Protein AF-A0A957FFL4-F1 (afdb_monomer)

Radius of gyration: 25.99 Å; Cα contacts (8 Å, |Δi|>4): 402; chains: 1; bounding box: 50×88×48 Å

Solvent-accessible surface area (backbone atoms only — not comparable to full-atom values): 20763 Å² total; per-residue (Å²): 134,69,65,44,54,48,79,60,83,67,66,83,78,60,57,92,90,59,82,72,91,62,88,88,77,70,51,79,77,38,43,60,65,57,54,51,49,52,37,48,41,70,53,66,37,90,83,61,60,78,91,45,68,46,37,65,48,96,90,63,52,76,32,40,24,49,77,68,48,42,68,59,60,73,68,58,86,74,72,68,45,70,38,84,36,48,67,69,38,32,67,90,33,50,46,76,49,77,58,101,86,48,77,48,78,45,80,55,79,64,85,53,47,43,79,42,52,52,61,54,34,51,42,39,32,52,47,38,43,52,43,59,52,47,23,45,49,28,35,77,66,71,38,58,74,78,57,53,56,59,49,53,48,33,52,55,46,41,72,75,69,73,49,91,58,82,60,61,79,81,44,47,64,62,48,52,53,53,47,50,51,49,61,71,42,54,87,56,41,70,43,92,90,46,60,61,68,58,44,49,49,39,29,53,53,29,56,60,49,48,77,48,67,75,51,71,72,55,89,38,49,49,37,26,47,41,46,24,48,53,49,27,13,47,45,54,29,37,72,78,54,64,75,72,79,81,73,73,88,77,70,97,58,99,70,81,97,76,83,82,77,80,79,75,65,60,88,68,50,73,72,55,72,70,57,52,53,51,52,46,56,42,47,62,74,72,45,54,72,68,53,48,45,51,43,26,53,78,71,75,40,65,62,87,76,41,61,62,94,45,71,62,46,31,51,52,43,49,52,53,58,26,37,79,66,32,40,48,59,60,47,55,59,49,42,37,76,73,37,80,80,68,75,75,74,96,120

Secondary structure (DSSP, 8-state):
--EEEPPPTTGGGPPTT---SSPPP--EEEEHHHHHHHHHHHHH-TTS-TTSSEEE-TT--EEE-HHHHHHHHHH----PPEEEE-SS--GGGEEEEE-SS-EEEEE--GGG-EEEETHHHHHHHHHHIIIIIHHHHHHHTT--GGGHHHHHHHHHHHHHS-------GGGHHHHHHHHHHHHHHGGG-SSTT--HHHHHHHHHHHHHHTT-GGGGS---SS-HHHHHHHHHHHHHHHHHSPPPP-------S-------------TTPPPPHHHHHHHHHHHHHH--HHHHHHHHHHTT--GGGSS-SSHHHHHHHHHHHHHTTT-HHHHHHHHHHH-TT------

pLDDT: mean 90.46, std 12.01, range [40.38, 98.75]

Mean predicted aligned error: 12.49 Å

Foldseek 3Di:
DDFDWDDQPPPVVDDVPDDDPDDDDTDGPDDPLRVLLVLLCVQPPPPWDLVDQWTADPVRDTFGQLSNCLVVLVPDDFPFDKDWDLQQQEPVQWDWDDDPPDTDIDGDDSVRTDIDGHLNNLLNHLLNCLQPPVLVLCQVVVHAPVLLQLLVLQLLVCLQPVDDRDHDPSCPVVSVVNSVSVNVCQVGHRDNSQCVNVLSSNLCSLSVCSPDPVQVVDPGHVGSNVSSRVNNRNSNRCNVPPDDDPPPPPDPPDDDDDDPLDPPPPQQDQDDPVLLVQQLVLCVVPDDPVLVCVLCVVVVHHLVPQDDDDPSSSSSSVSVVCSVVSCVVVSVVSSCVSPVPRDRDRD

Sequence (347 aa):
FRMHVRAVPDIAAYQENQLLTQPLTGAVIGTRQMLLQQLAEQALGSEVNLAGEKVFLPDGTAVSNPLHCLPDILRMSIDARVGSIHGDLNLENVLVEYDQRNCVINLIDFASARRDHVLHDFLRLETGFLLYLLPQVMTEAGLTLDALRPFLEALHLALGNGGETAVAPALEKPFAIVRMIRRAAQPYLSQHRGWTDYYHGLTLYLLGALKFKNLDTYQTKPKPKVVAFWTAALVQHILKNPPQPAVSRQGQSAISSQSTKNFAIKEGAMVDHRTLLQLFSVLDKQLNEMELQQLCFMLGVNYSDLPGQTRALKIQELLQYLNRRHRVAEMMTTAVVVNDSLDWPAM

Structure (mmCIF, N/CA/C/O backbone):
data_AF-A0A957FFL4-F1
#
_entry.id   AF-A0A957FFL4-F1
#
loop_
_atom_site.group_PDB
_atom_site.id
_atom_site.type_symbol
_atom_site.label_atom_id
_atom_site.label_alt_id
_atom_site.label_comp_id
_atom_site.label_asym_id
_atom_site.label_entity_id
_atom_site.label_seq_id
_atom_site.pdbx_PDB_ins_code
_atom_site.Cartn_x
_atom_site.Cartn_y
_atom_site.Cartn_z
_atom_site.occupancy
_atom_site.B_iso_or_equiv
_atom_site.auth_seq_id
_atom_site.auth_comp_id
_atom_site.auth_asym_id
_atom_site.auth_atom_id
_atom_site.pdbx_PDB_model_num
ATOM 1 N N . PHE A 1 1 ? 1.670 -22.561 -11.535 1.00 50.72 1 PHE A N 1
ATOM 2 C CA . PHE A 1 1 ? 0.872 -22.946 -10.350 1.00 50.72 1 PHE A CA 1
ATOM 3 C C . PHE A 1 1 ? 1.741 -23.774 -9.415 1.00 50.72 1 PHE A C 1
ATOM 5 O O . PHE A 1 1 ? 2.312 -24.750 -9.874 1.00 50.72 1 PHE A O 1
ATOM 12 N N . ARG A 1 2 ? 1.907 -23.381 -8.144 1.00 61.50 2 ARG A N 1
ATOM 13 C CA . ARG A 1 2 ? 2.551 -24.253 -7.145 1.00 61.50 2 ARG A CA 1
ATOM 14 C C . ARG A 1 2 ? 1.471 -25.145 -6.537 1.00 61.50 2 ARG A C 1
ATOM 16 O O . ARG A 1 2 ? 0.484 -24.624 -6.018 1.00 61.50 2 ARG A O 1
ATOM 23 N N . MET A 1 3 ? 1.651 -26.453 -6.655 1.00 75.75 3 MET A N 1
ATOM 24 C CA . MET A 1 3 ? 0.775 -27.470 -6.079 1.00 75.75 3 MET A CA 1
ATOM 25 C C . MET A 1 3 ? 1.559 -28.196 -4.994 1.00 75.75 3 MET A C 1
ATOM 27 O O . MET A 1 3 ? 2.723 -28.532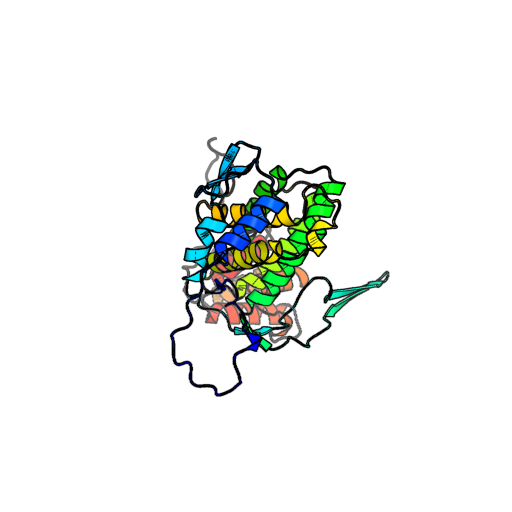 -5.201 1.00 75.75 3 MET A O 1
ATOM 31 N N . HIS A 1 4 ? 0.936 -28.421 -3.843 1.00 74.25 4 HIS A N 1
ATOM 32 C CA . HIS A 1 4 ? 1.434 -29.392 -2.882 1.00 74.25 4 HIS A CA 1
ATOM 33 C C . HIS A 1 4 ? 0.844 -30.737 -3.277 1.00 74.25 4 HIS A C 1
ATOM 35 O O . HIS A 1 4 ? -0.375 -30.917 -3.269 1.00 74.25 4 HIS A O 1
ATOM 41 N N . VAL A 1 5 ? 1.714 -31.657 -3.669 1.00 79.56 5 VAL A N 1
ATOM 42 C CA . VAL A 1 5 ? 1.342 -33.019 -4.041 1.00 79.56 5 VAL A CA 1
ATOM 43 C C . VAL A 1 5 ? 1.732 -33.927 -2.884 1.00 79.56 5 VAL A C 1
ATOM 45 O O . VAL A 1 5 ? 2.779 -33.733 -2.264 1.00 79.56 5 VAL A O 1
ATOM 48 N N . ARG A 1 6 ? 0.878 -34.898 -2.555 1.00 80.94 6 ARG A N 1
ATOM 49 C CA . ARG A 1 6 ? 1.242 -35.961 -1.616 1.00 80.94 6 ARG A CA 1
ATOM 50 C C . ARG A 1 6 ? 2.488 -36.667 -2.152 1.00 80.94 6 ARG A C 1
ATOM 52 O O . ARG A 1 6 ? 2.497 -37.050 -3.319 1.00 80.94 6 ARG A O 1
ATOM 59 N N . ALA A 1 7 ? 3.511 -36.827 -1.313 1.00 73.75 7 ALA A N 1
ATOM 60 C CA . ALA A 1 7 ? 4.706 -37.571 -1.693 1.00 73.75 7 ALA A CA 1
ATOM 61 C C . ALA A 1 7 ? 4.312 -38.973 -2.179 1.00 73.75 7 ALA A C 1
ATOM 63 O O . ALA A 1 7 ? 3.448 -39.621 -1.578 1.00 73.75 7 ALA A O 1
ATOM 64 N N . VAL A 1 8 ? 4.929 -39.418 -3.274 1.00 74.81 8 VAL A N 1
ATOM 65 C CA . VAL A 1 8 ? 4.794 -40.805 -3.722 1.00 74.81 8 VAL A CA 1
ATOM 66 C C . VAL A 1 8 ? 5.412 -41.688 -2.631 1.00 74.81 8 VAL A C 1
ATOM 68 O O . VAL A 1 8 ? 6.489 -41.343 -2.132 1.00 74.81 8 VAL A O 1
ATOM 71 N N . PRO A 1 9 ? 4.743 -42.776 -2.208 1.00 74.38 9 PRO A N 1
ATOM 72 C CA . PRO A 1 9 ? 5.336 -43.723 -1.276 1.00 74.38 9 PRO A CA 1
ATOM 73 C C . PRO A 1 9 ? 6.706 -44.179 -1.784 1.00 74.38 9 PRO A C 1
ATOM 75 O O . PRO A 1 9 ? 6.859 -44.448 -2.972 1.00 74.38 9 PRO A O 1
ATOM 78 N N . ASP A 1 10 ? 7.679 -44.256 -0.876 1.00 78.25 10 ASP A N 1
ATOM 79 C CA . ASP A 1 10 ? 9.013 -44.797 -1.151 1.00 78.25 10 ASP A CA 1
ATOM 80 C C . ASP A 1 10 ? 9.799 -44.064 -2.257 1.00 78.25 10 ASP A C 1
ATOM 82 O O . ASP A 1 10 ? 10.371 -44.660 -3.165 1.00 78.25 10 ASP A O 1
ATOM 86 N N . ILE A 1 11 ? 9.854 -42.727 -2.183 1.00 77.56 11 ILE A N 1
ATOM 87 C CA . ILE A 1 11 ? 10.648 -41.917 -3.126 1.00 77.56 11 ILE A CA 1
ATOM 88 C C . ILE A 1 11 ? 12.142 -42.303 -3.135 1.00 77.56 11 ILE A C 1
ATOM 90 O O . ILE A 1 11 ? 12.836 -42.053 -4.115 1.00 77.56 11 ILE A O 1
ATOM 94 N N . ALA A 1 12 ? 12.621 -42.926 -2.053 1.00 81.88 12 ALA A N 1
ATOM 95 C CA . ALA A 1 12 ? 13.991 -43.403 -1.904 1.00 81.88 12 ALA A CA 1
ATOM 96 C C . ALA A 1 12 ? 14.287 -44.671 -2.727 1.00 81.88 12 ALA A C 1
ATOM 98 O O . ALA A 1 12 ? 15.454 -44.954 -2.985 1.00 81.88 12 ALA A O 1
ATOM 99 N N . ALA A 1 13 ? 13.263 -45.411 -3.168 1.00 83.19 13 ALA A N 1
ATOM 100 C CA . ALA A 1 13 ? 13.430 -46.565 -4.053 1.00 83.19 13 ALA A CA 1
ATOM 101 C C . ALA A 1 13 ? 13.734 -46.186 -5.512 1.00 83.19 13 ALA A C 1
ATOM 103 O O . ALA A 1 13 ? 14.056 -47.064 -6.314 1.00 83.19 13 ALA A O 1
ATOM 104 N N . TYR A 1 14 ? 13.647 -44.901 -5.866 1.00 82.19 14 TYR A N 1
ATOM 105 C CA . TYR A 1 14 ? 13.961 -44.409 -7.204 1.00 82.19 14 TYR A CA 1
ATOM 106 C C . TYR A 1 14 ? 15.404 -43.912 -7.270 1.00 82.19 14 TYR A C 1
ATOM 108 O O . TYR A 1 14 ? 15.842 -43.126 -6.430 1.00 82.19 14 TYR A O 1
ATOM 116 N N . GLN A 1 15 ? 16.137 -44.343 -8.295 1.00 86.00 15 GLN A N 1
ATOM 117 C CA . GLN A 1 15 ? 17.498 -43.876 -8.558 1.00 86.00 15 GLN A CA 1
ATOM 118 C C . GLN A 1 15 ? 17.522 -42.796 -9.642 1.00 86.00 15 GLN A C 1
ATOM 120 O O . GLN A 1 15 ? 16.699 -42.781 -10.561 1.00 86.00 15 GLN A O 1
ATOM 125 N N . GLU A 1 16 ? 18.497 -41.891 -9.554 1.00 85.69 16 GLU A N 1
ATOM 126 C CA . GLU A 1 16 ? 18.755 -40.911 -10.607 1.00 85.69 16 GLU A CA 1
ATOM 127 C C . GLU A 1 16 ? 19.024 -41.638 -11.939 1.00 85.69 16 GLU A C 1
ATOM 129 O O . GLU A 1 16 ? 19.781 -42.606 -11.985 1.00 85.69 16 GLU A O 1
ATOM 134 N N . ASN A 1 17 ? 18.379 -41.191 -13.022 1.00 85.88 17 ASN A N 1
ATOM 135 C CA . ASN A 1 17 ? 18.393 -41.811 -14.360 1.00 85.88 17 ASN A CA 1
ATOM 136 C C . ASN A 1 17 ? 17.664 -43.161 -14.504 1.00 85.88 17 ASN A C 1
ATOM 138 O O . ASN A 1 17 ? 17.732 -43.779 -15.569 1.00 85.88 17 ASN A O 1
ATOM 142 N N . GLN A 1 18 ? 16.919 -43.617 -13.494 1.00 89.38 18 GLN A N 1
ATOM 143 C CA . GLN A 1 18 ? 16.066 -44.793 -13.642 1.00 89.38 18 GLN A CA 1
ATOM 144 C C . GLN A 1 18 ? 14.876 -44.494 -14.568 1.00 89.38 18 GLN A C 1
ATOM 146 O O . GLN A 1 18 ? 14.093 -43.571 -14.335 1.00 89.38 18 GLN A O 1
ATOM 151 N N . LEU A 1 19 ? 14.701 -45.317 -15.605 1.00 86.12 19 LEU A N 1
ATOM 152 C CA . LEU A 1 19 ? 13.494 -45.302 -16.431 1.00 86.12 19 LEU A CA 1
ATOM 153 C C . LEU A 1 19 ? 12.300 -45.781 -15.600 1.00 86.12 19 LEU A C 1
ATOM 155 O O . LEU A 1 19 ? 12.230 -46.941 -15.189 1.00 86.12 19 LEU A O 1
ATOM 159 N N . LEU A 1 20 ? 11.354 -44.873 -15.365 1.00 85.00 20 LEU A N 1
ATOM 160 C CA . LEU A 1 20 ? 10.085 -45.193 -14.724 1.00 85.00 20 LEU A CA 1
ATOM 161 C C . LEU A 1 20 ? 9.262 -46.072 -15.668 1.00 85.00 20 LEU A C 1
ATOM 163 O O . LEU A 1 20 ? 8.816 -45.626 -16.723 1.00 85.00 20 LEU A O 1
ATOM 167 N N . THR A 1 21 ? 9.057 -47.330 -15.286 1.00 86.81 21 THR A N 1
ATOM 168 C CA . THR A 1 21 ? 8.252 -48.288 -16.060 1.00 86.81 21 THR A CA 1
ATOM 169 C C . THR A 1 21 ? 6.749 -48.085 -15.870 1.00 86.81 21 THR A C 1
ATOM 171 O O . THR A 1 21 ? 5.957 -48.623 -16.641 1.00 86.81 21 THR A O 1
ATOM 174 N N . GLN A 1 22 ? 6.344 -47.294 -14.871 1.00 81.69 22 GLN A N 1
ATOM 175 C CA . GLN A 1 22 ? 4.958 -46.916 -14.608 1.00 81.69 22 GLN A CA 1
ATOM 176 C C . GLN A 1 22 ? 4.844 -45.404 -14.360 1.00 81.69 22 GLN A C 1
ATOM 178 O O . GLN A 1 22 ? 5.756 -44.807 -13.782 1.00 81.69 22 GLN A O 1
ATOM 183 N N . PRO A 1 23 ? 3.735 -44.765 -14.777 1.00 78.56 23 PRO A N 1
ATOM 184 C CA . PRO A 1 23 ? 3.503 -43.352 -14.507 1.00 78.56 23 PRO A CA 1
ATOM 185 C C . PRO A 1 23 ? 3.330 -43.101 -13.004 1.00 78.56 23 PRO A C 1
ATOM 187 O O . PRO A 1 23 ? 2.565 -43.788 -12.327 1.00 78.56 23 PRO A O 1
ATOM 190 N N . LEU A 1 24 ? 4.005 -42.073 -12.486 1.00 80.06 24 LEU A N 1
ATOM 191 C CA . LEU A 1 24 ? 3.823 -41.625 -11.107 1.00 80.06 24 LEU A CA 1
ATOM 192 C C . LEU A 1 24 ? 2.479 -40.902 -10.973 1.00 80.06 24 LEU A C 1
ATOM 194 O O . LEU A 1 24 ? 2.263 -39.850 -11.575 1.00 80.06 24 LEU A O 1
ATOM 198 N N . THR A 1 25 ? 1.581 -41.442 -10.153 1.00 79.50 25 THR A N 1
ATOM 199 C CA . THR A 1 25 ? 0.326 -40.773 -9.789 1.00 79.50 25 THR A CA 1
ATOM 200 C C . THR A 1 25 ? 0.479 -40.061 -8.449 1.00 79.50 25 THR A C 1
ATOM 202 O O . THR A 1 25 ? 0.851 -40.683 -7.455 1.00 79.50 25 THR A O 1
ATOM 205 N N . GLY A 1 26 ? 0.155 -38.769 -8.400 1.00 80.62 26 GLY A N 1
ATOM 206 C CA . GLY A 1 26 ? 0.138 -37.973 -7.172 1.00 80.62 26 GLY A CA 1
ATOM 207 C C . GLY A 1 26 ? -1.225 -37.322 -6.942 1.00 80.62 26 GLY A C 1
ATOM 208 O O . GLY A 1 26 ? -1.915 -36.963 -7.893 1.00 80.62 26 GLY A O 1
ATOM 209 N N . ALA A 1 27 ? -1.611 -37.144 -5.678 1.00 85.25 27 ALA A N 1
ATOM 210 C CA . ALA A 1 27 ? -2.811 -36.393 -5.308 1.00 85.25 27 ALA A CA 1
ATOM 211 C C . ALA A 1 27 ? -2.432 -34.960 -4.916 1.00 85.25 27 ALA A C 1
ATOM 213 O O . ALA A 1 27 ? -1.569 -34.765 -4.055 1.00 85.25 27 ALA A O 1
ATOM 214 N N . VAL A 1 28 ? -3.084 -33.958 -5.510 1.00 85.00 28 VAL A N 1
ATOM 215 C CA . VAL A 1 28 ? -2.952 -32.562 -5.069 1.00 85.00 28 VAL A CA 1
ATOM 216 C C . VAL A 1 28 ? -3.633 -32.427 -3.708 1.00 85.00 28 VAL A C 1
ATOM 218 O O . VAL A 1 28 ? -4.847 -32.557 -3.601 1.00 85.00 28 VAL A O 1
ATOM 221 N N . ILE A 1 29 ? -2.845 -32.187 -2.662 1.00 88.50 29 ILE A N 1
ATOM 222 C CA . ILE A 1 29 ? -3.326 -32.033 -1.278 1.00 88.50 29 ILE A CA 1
ATOM 223 C C . ILE A 1 29 ? -3.518 -30.569 -0.883 1.00 88.50 29 ILE A C 1
ATOM 225 O O . ILE A 1 29 ? -4.126 -30.275 0.141 1.00 88.50 29 ILE A O 1
ATOM 229 N N . GLY A 1 30 ? -3.000 -29.644 -1.688 1.00 86.06 30 GLY A N 1
ATOM 230 C CA . GLY A 1 30 ? -3.161 -28.220 -1.456 1.00 86.06 30 GLY A CA 1
ATOM 231 C C . GLY A 1 30 ? -2.779 -27.407 -2.680 1.00 86.06 30 GLY A C 1
ATOM 232 O O . GLY A 1 30 ? -1.787 -27.682 -3.360 1.00 86.06 30 GLY A O 1
ATOM 233 N N . THR A 1 31 ? -3.557 -26.370 -2.948 1.00 88.56 31 THR A N 1
ATOM 234 C CA . THR A 1 31 ? -3.196 -25.326 -3.906 1.00 88.56 31 THR A CA 1
ATOM 235 C C . THR A 1 31 ? -2.671 -24.103 -3.159 1.00 88.56 31 THR A C 1
ATOM 237 O O . THR A 1 31 ? -2.914 -23.930 -1.964 1.00 88.56 31 THR A O 1
ATOM 240 N N . ARG A 1 32 ? -1.977 -23.201 -3.865 1.00 85.75 32 ARG A N 1
ATOM 241 C CA . ARG A 1 32 ? -1.599 -21.895 -3.298 1.00 85.75 32 ARG A CA 1
ATOM 242 C C . ARG A 1 32 ? -2.810 -21.139 -2.733 1.00 85.75 32 ARG A C 1
ATOM 244 O O . ARG A 1 32 ? -2.665 -20.472 -1.717 1.00 85.75 32 ARG A O 1
ATOM 251 N N . GLN A 1 33 ? -3.972 -21.252 -3.377 1.00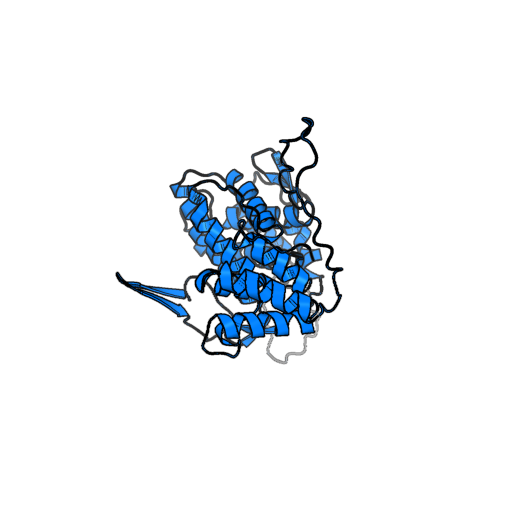 89.88 33 GLN A N 1
ATOM 252 C CA . GLN A 1 33 ? -5.210 -20.627 -2.913 1.00 89.88 33 GLN A CA 1
ATOM 253 C C . GLN A 1 33 ? -5.692 -21.253 -1.603 1.00 89.88 33 GLN A C 1
ATOM 255 O O . GLN A 1 33 ? -5.974 -20.513 -0.672 1.00 89.88 33 GLN A O 1
ATOM 260 N N . MET A 1 34 ? -5.692 -22.588 -1.494 1.00 91.19 34 MET A N 1
ATOM 261 C CA . MET A 1 34 ? -6.048 -23.279 -0.247 1.00 91.19 34 MET A CA 1
ATOM 262 C C . MET A 1 34 ? -5.118 -22.886 0.905 1.00 91.19 34 MET A C 1
ATOM 264 O O . MET A 1 34 ? -5.590 -22.556 1.984 1.00 91.19 34 MET A O 1
ATOM 268 N N . LEU A 1 35 ? -3.800 -22.861 0.671 1.00 91.50 35 LEU A N 1
ATOM 269 C CA . LEU A 1 35 ? -2.828 -22.457 1.694 1.00 91.50 35 LEU A CA 1
ATOM 270 C C . LEU A 1 35 ? -3.018 -20.996 2.117 1.00 91.50 35 LEU A C 1
ATOM 272 O O . LEU A 1 35 ? -2.938 -20.676 3.298 1.00 91.50 35 LEU A O 1
ATOM 276 N N . LEU A 1 36 ? -3.269 -20.099 1.161 1.00 93.69 36 LEU A N 1
ATOM 277 C CA . LEU A 1 36 ? -3.497 -18.689 1.459 1.00 93.69 36 LEU A CA 1
ATOM 278 C C . LEU A 1 36 ? -4.810 -18.472 2.219 1.00 93.69 36 LEU A C 1
ATOM 280 O O . LEU A 1 36 ? -4.839 -17.672 3.150 1.00 93.69 36 LEU A O 1
ATOM 284 N N . GLN A 1 37 ? -5.864 -19.206 1.858 1.00 95.19 37 GLN A N 1
ATOM 285 C CA . GLN A 1 37 ? -7.130 -19.199 2.580 1.00 95.19 37 GLN A CA 1
ATOM 286 C C . GLN A 1 37 ? -6.940 -19.686 4.019 1.00 95.19 37 GLN A C 1
ATOM 288 O O . GLN A 1 37 ? -7.347 -18.986 4.936 1.00 95.19 37 GLN A O 1
ATOM 293 N N . GLN A 1 38 ? -6.226 -20.794 4.234 1.00 95.00 38 GLN A N 1
ATOM 294 C CA . GLN A 1 38 ? -5.905 -21.284 5.580 1.00 95.00 38 GLN A CA 1
ATOM 295 C C . GLN A 1 38 ? -5.130 -20.250 6.410 1.00 95.00 38 GLN A C 1
ATOM 297 O O . GLN A 1 38 ? -5.417 -20.057 7.588 1.00 95.00 38 GLN A O 1
ATOM 302 N N . LEU A 1 39 ? -4.160 -19.554 5.808 1.00 96.12 39 LEU A N 1
ATOM 303 C CA . LEU A 1 39 ? -3.419 -18.488 6.490 1.00 96.12 39 LEU A CA 1
ATOM 304 C C . LEU A 1 39 ? -4.315 -17.289 6.839 1.00 96.12 39 LEU A C 1
ATOM 306 O O . LEU A 1 39 ? -4.135 -16.681 7.893 1.00 96.12 39 LEU A O 1
ATOM 310 N N . ALA A 1 40 ? -5.275 -16.948 5.977 1.00 97.12 40 ALA A N 1
ATOM 311 C CA . ALA A 1 40 ? -6.255 -15.900 6.249 1.00 97.12 40 ALA A CA 1
ATOM 312 C C . ALA A 1 40 ? -7.240 -16.314 7.356 1.00 97.12 40 ALA A C 1
ATOM 314 O O . ALA A 1 40 ? -7.480 -15.526 8.266 1.00 97.12 40 ALA A O 1
ATOM 315 N N . GLU A 1 41 ? -7.736 -17.555 7.340 1.00 96.88 41 GLU A N 1
ATOM 316 C CA . GLU A 1 41 ? -8.592 -18.129 8.392 1.00 96.88 41 GLU A CA 1
ATOM 317 C C . GLU A 1 41 ? -7.879 -18.108 9.752 1.00 96.88 41 GLU A C 1
ATOM 319 O O . GLU A 1 41 ? -8.447 -17.675 10.752 1.00 96.88 41 GLU A O 1
ATOM 324 N N . GLN A 1 42 ? -6.598 -18.490 9.789 1.00 96.19 42 GLN A N 1
ATOM 325 C CA . GLN A 1 42 ? -5.774 -18.421 11.001 1.00 96.19 42 GLN A CA 1
ATOM 326 C C . GLN A 1 42 ? -5.575 -16.986 11.505 1.00 96.19 42 GLN A C 1
ATOM 328 O O . GLN A 1 42 ? -5.532 -16.760 12.714 1.00 96.19 42 GLN A O 1
ATOM 333 N N . ALA A 1 43 ? -5.423 -16.020 10.596 1.00 95.69 43 ALA A N 1
ATOM 334 C CA . ALA A 1 43 ? -5.197 -14.626 10.956 1.00 95.69 43 ALA A CA 1
ATOM 335 C C . ALA A 1 43 ? -6.468 -13.935 11.472 1.00 95.69 43 ALA A C 1
ATOM 337 O O . ALA A 1 43 ? -6.394 -13.179 12.439 1.00 95.69 43 ALA A O 1
ATOM 338 N N . LEU A 1 44 ? -7.606 -14.169 10.816 1.00 95.38 44 LEU A N 1
ATOM 339 C CA . LEU A 1 44 ? -8.867 -13.464 11.060 1.00 95.38 44 LEU A CA 1
ATOM 340 C C . LEU A 1 44 ? -9.776 -14.168 12.072 1.00 95.38 44 LEU A C 1
ATOM 342 O O . LEU A 1 44 ? -10.631 -13.518 12.664 1.00 95.38 44 LEU A O 1
ATOM 346 N N . GLY A 1 45 ? -9.594 -15.475 12.274 1.00 93.06 45 GLY A N 1
ATOM 347 C CA . GLY A 1 45 ? -10.519 -16.313 13.031 1.00 93.06 45 GLY A CA 1
ATOM 348 C C . GLY A 1 45 ? -11.705 -16.800 12.192 1.00 93.06 45 GLY A C 1
ATOM 349 O O . GLY A 1 45 ? -11.875 -16.440 11.028 1.00 93.06 45 GLY A O 1
ATOM 350 N N . SER A 1 46 ? -12.543 -17.644 12.798 1.00 87.94 46 SER A N 1
ATOM 351 C CA . SER A 1 46 ? -13.666 -18.327 12.134 1.00 87.94 46 SER A CA 1
ATOM 352 C C . SER A 1 46 ? -14.880 -17.440 11.835 1.00 87.94 46 SER A C 1
ATOM 354 O O . SER A 1 46 ? -15.822 -17.899 11.198 1.00 87.94 46 SER A O 1
ATOM 356 N N . GLU A 1 47 ? -14.893 -16.194 12.312 1.00 90.44 47 GLU A N 1
ATOM 357 C CA . GLU A 1 47 ? -16.031 -15.276 12.158 1.00 90.44 47 GLU A CA 1
ATOM 358 C C . GLU A 1 47 ? -16.123 -14.673 10.748 1.00 90.44 47 GLU A C 1
ATOM 360 O O . GLU A 1 47 ? -17.205 -14.297 10.297 1.00 90.44 47 GLU A O 1
ATOM 365 N N . VAL A 1 48 ? -15.003 -14.602 10.022 1.00 94.50 48 VAL A N 1
ATOM 366 C CA . VAL A 1 48 ? -14.971 -14.038 8.669 1.00 94.50 48 VAL A CA 1
ATOM 367 C C . VAL A 1 48 ? -15.223 -15.140 7.642 1.00 94.50 48 VAL A C 1
ATOM 369 O O . VAL A 1 48 ? -14.403 -16.037 7.460 1.00 94.50 48 VAL A O 1
ATOM 372 N N . ASN A 1 49 ? -16.340 -15.052 6.914 1.00 94.88 49 ASN A N 1
ATOM 373 C CA . ASN A 1 49 ? -16.612 -15.956 5.797 1.00 94.88 49 ASN A CA 1
ATOM 374 C C . ASN A 1 49 ? -15.688 -15.648 4.607 1.00 94.88 49 ASN A C 1
ATOM 376 O O . ASN A 1 49 ? -15.933 -14.721 3.835 1.00 94.88 49 ASN A O 1
ATOM 380 N N . LEU A 1 50 ? -14.646 -16.461 4.439 1.00 96.25 50 LEU A N 1
ATOM 381 C CA . LEU A 1 50 ? -13.653 -16.313 3.374 1.00 96.25 50 LEU A CA 1
ATOM 382 C C . LEU A 1 50 ? -14.008 -17.031 2.066 1.00 96.25 50 LEU A C 1
ATOM 384 O O . LEU A 1 50 ? -13.291 -16.849 1.084 1.00 96.25 50 LEU A O 1
ATOM 388 N N . ALA A 1 51 ? -15.099 -17.803 2.036 1.00 94.50 51 ALA A N 1
ATOM 389 C CA . ALA A 1 51 ? -15.568 -18.497 0.835 1.00 94.50 51 ALA A CA 1
ATOM 390 C C . ALA A 1 51 ? -16.419 -17.605 -0.088 1.00 94.50 51 ALA A C 1
ATOM 392 O O . ALA A 1 51 ? -16.678 -17.965 -1.237 1.00 94.50 51 ALA A O 1
ATOM 393 N N . GLY A 1 52 ? -16.901 -16.468 0.423 1.00 95.56 52 GLY A N 1
ATOM 394 C CA . GLY A 1 52 ? -17.693 -15.509 -0.341 1.00 95.56 52 GLY A CA 1
ATOM 395 C C . GLY A 1 52 ? -16.834 -14.513 -1.122 1.00 95.56 52 GLY A C 1
ATOM 396 O O . GLY A 1 52 ? -15.736 -14.145 -0.709 1.00 95.56 52 GLY A O 1
ATOM 397 N N . GLU A 1 53 ? -17.381 -13.981 -2.217 1.00 97.12 53 GLU A N 1
ATOM 398 C CA . GLU A 1 53 ? -16.742 -12.913 -3.009 1.00 97.12 53 GLU A CA 1
ATOM 399 C C . GLU A 1 53 ? -16.581 -11.592 -2.242 1.00 97.12 53 GLU A C 1
ATOM 401 O O . GLU A 1 53 ? -15.780 -10.731 -2.622 1.00 97.12 53 GLU A O 1
ATOM 406 N N . LYS A 1 54 ? -17.350 -11.418 -1.164 1.00 97.94 54 LYS A N 1
ATOM 407 C CA . LYS A 1 54 ? -17.311 -10.254 -0.284 1.00 97.94 54 LYS A CA 1
ATOM 408 C C . LYS A 1 54 ? -17.028 -10.678 1.149 1.00 97.94 54 LYS A C 1
ATOM 410 O O . LYS A 1 54 ? -17.462 -11.740 1.584 1.00 97.94 54 LYS A O 1
ATOM 415 N N . VAL A 1 55 ? -16.348 -9.798 1.872 1.00 97.50 55 VAL A N 1
ATOM 416 C CA . VAL A 1 55 ? -16.150 -9.868 3.325 1.00 97.50 55 VAL A CA 1
ATOM 417 C C . VAL A 1 55 ? -16.721 -8.603 3.962 1.00 97.50 55 VAL A C 1
ATOM 419 O O . VAL A 1 55 ? -16.840 -7.575 3.293 1.00 97.50 55 VAL A O 1
ATOM 422 N N . PHE A 1 56 ? -17.104 -8.675 5.233 1.00 96.50 56 PHE A N 1
ATOM 423 C CA . PHE A 1 56 ? -17.814 -7.598 5.925 1.00 96.50 56 PHE A CA 1
ATOM 424 C C . PHE A 1 56 ? -16.936 -7.005 7.020 1.00 96.50 56 PHE A C 1
ATOM 426 O O . PHE A 1 56 ? -16.444 -7.739 7.875 1.00 96.50 56 PHE A O 1
ATOM 433 N N . LEU A 1 57 ? -16.733 -5.690 6.980 1.00 92.31 57 LEU A N 1
ATOM 434 C CA . LEU A 1 57 ? -16.103 -4.962 8.080 1.00 92.31 57 LEU A CA 1
ATOM 435 C C . LEU A 1 57 ? -16.967 -5.024 9.355 1.00 92.31 57 LEU A C 1
ATOM 437 O O . LEU A 1 57 ? -18.157 -5.337 9.259 1.00 92.31 57 LEU A O 1
ATOM 441 N N . PRO A 1 58 ? -16.411 -4.678 10.534 1.00 88.25 58 PRO A N 1
ATOM 442 C CA . PRO A 1 58 ? -17.184 -4.609 11.777 1.00 88.25 58 PRO A CA 1
ATOM 443 C C . PRO A 1 58 ? -18.400 -3.673 11.695 1.00 88.25 58 PRO A C 1
ATOM 445 O O . PRO A 1 58 ? -19.427 -3.947 12.309 1.00 88.25 58 PRO A O 1
ATOM 448 N N . ASP A 1 59 ? -18.318 -2.614 10.882 1.00 88.44 59 ASP A N 1
ATOM 449 C CA . ASP A 1 59 ? -19.424 -1.687 10.599 1.00 88.44 59 ASP A CA 1
ATOM 450 C C . ASP A 1 59 ? -20.516 -2.260 9.662 1.00 88.44 59 ASP A C 1
ATOM 452 O O . ASP A 1 59 ? -21.471 -1.566 9.312 1.00 88.44 59 ASP A O 1
ATOM 456 N N . GLY A 1 60 ? -20.386 -3.521 9.236 1.00 93.19 60 GLY A N 1
ATOM 457 C CA . GLY A 1 60 ? -21.306 -4.204 8.328 1.00 93.19 60 GLY A CA 1
ATOM 458 C C . GLY A 1 60 ? -21.076 -3.901 6.847 1.00 93.19 60 GLY A C 1
ATOM 459 O O . GLY A 1 60 ? -21.766 -4.459 5.990 1.00 93.19 60 GLY A O 1
ATOM 460 N N . THR A 1 61 ? -20.106 -3.057 6.494 1.00 93.44 61 THR A N 1
ATOM 461 C CA . THR A 1 61 ? -19.876 -2.724 5.092 1.00 93.44 61 THR A CA 1
ATOM 462 C C . THR A 1 61 ? -19.224 -3.878 4.342 1.00 93.44 61 THR A C 1
ATOM 464 O O . THR A 1 61 ? -18.153 -4.365 4.709 1.00 93.44 61 THR A O 1
ATOM 467 N N . ALA A 1 62 ? -19.824 -4.251 3.214 1.00 97.44 62 ALA A N 1
ATOM 468 C CA . ALA A 1 62 ? -19.291 -5.276 2.331 1.00 97.44 62 ALA A CA 1
ATOM 469 C C . ALA A 1 62 ? -18.151 -4.735 1.446 1.00 97.44 62 ALA A C 1
ATOM 471 O O . ALA A 1 62 ? -18.349 -3.831 0.632 1.00 97.44 62 ALA A O 1
ATOM 472 N N . VAL A 1 63 ? -16.970 -5.341 1.547 1.00 97.62 63 VAL A N 1
ATOM 473 C CA . VAL A 1 63 ? -15.798 -5.059 0.704 1.00 97.62 63 VAL A CA 1
ATOM 474 C C . VAL A 1 63 ? -15.423 -6.290 -0.125 1.00 97.62 63 VAL A C 1
ATOM 476 O O . VAL A 1 63 ? -15.878 -7.400 0.149 1.00 97.62 63 VAL A O 1
ATOM 479 N N . SER A 1 64 ? -14.624 -6.103 -1.181 1.00 97.38 64 SER A N 1
ATOM 480 C CA . SER A 1 64 ? -14.193 -7.231 -2.021 1.00 97.38 64 SER A CA 1
ATOM 481 C C . SER A 1 64 ? -13.309 -8.182 -1.217 1.00 97.38 64 SER A C 1
ATOM 483 O O . SER A 1 64 ? -12.375 -7.727 -0.561 1.00 97.38 64 SER A O 1
ATOM 485 N N . ASN A 1 65 ? -13.557 -9.490 -1.303 1.00 98.12 65 ASN A N 1
ATOM 486 C CA . ASN A 1 65 ? -12.652 -10.482 -0.737 1.00 98.12 65 ASN A CA 1
ATOM 487 C C . ASN A 1 65 ? -11.356 -10.509 -1.573 1.00 98.12 65 ASN A C 1
ATOM 489 O O . ASN A 1 65 ? -11.395 -10.878 -2.756 1.00 98.12 65 ASN A O 1
ATOM 493 N N . PRO A 1 66 ? -10.197 -10.141 -0.999 1.00 98.12 66 PRO A N 1
ATOM 494 C CA . PRO A 1 66 ? -8.956 -10.046 -1.758 1.00 98.12 66 PRO A CA 1
ATOM 495 C C . PRO A 1 66 ? -8.466 -11.421 -2.244 1.00 98.12 66 PRO A C 1
ATOM 497 O O . PRO A 1 66 ? -7.765 -11.490 -3.252 1.00 98.12 66 PRO A O 1
ATOM 500 N N . LEU A 1 67 ? -8.885 -12.526 -1.609 1.00 97.69 67 LEU A N 1
ATOM 501 C CA . LEU A 1 67 ? -8.583 -13.886 -2.073 1.00 97.69 67 LEU A CA 1
ATOM 502 C C . LEU A 1 67 ? -9.314 -14.233 -3.375 1.00 97.69 67 LEU A C 1
ATOM 504 O O . LEU A 1 67 ? -8.731 -14.885 -4.239 1.00 97.69 67 LEU A O 1
ATOM 508 N N . HIS A 1 68 ? -10.557 -13.768 -3.539 1.00 97.12 68 HIS A N 1
ATOM 509 C CA . HIS A 1 68 ? -11.332 -13.960 -4.771 1.00 97.12 68 HIS A CA 1
ATOM 510 C C . HIS A 1 68 ? -10.848 -13.058 -5.908 1.00 97.12 68 HIS A C 1
ATOM 512 O O . HIS A 1 68 ? -10.983 -13.420 -7.069 1.00 97.12 68 HIS A O 1
ATOM 518 N N . CYS A 1 69 ? -10.239 -11.912 -5.588 1.00 96.88 69 CYS A N 1
ATOM 519 C CA . CYS A 1 69 ? -9.655 -11.012 -6.586 1.00 96.88 69 CYS A CA 1
ATOM 520 C C . CYS A 1 69 ? -8.303 -11.529 -7.120 1.00 96.88 69 CYS A C 1
ATOM 522 O O . CYS A 1 69 ? -7.863 -11.141 -8.200 1.00 96.88 69 CYS A O 1
ATOM 524 N N . LEU A 1 70 ? -7.629 -12.412 -6.374 1.00 96.19 70 LEU A N 1
ATOM 525 C CA . LEU A 1 70 ? -6.269 -12.858 -6.670 1.00 96.19 70 LEU A CA 1
ATOM 526 C C . LEU A 1 70 ? -6.097 -13.533 -8.048 1.00 96.19 70 LEU A C 1
ATOM 528 O O . LEU A 1 70 ? -5.112 -13.211 -8.715 1.00 96.19 70 LEU A O 1
ATOM 532 N N . PRO A 1 71 ? -6.981 -14.445 -8.510 1.00 95.31 71 PRO A N 1
ATOM 533 C CA . PRO A 1 71 ? -6.839 -15.055 -9.831 1.00 95.31 71 PRO A CA 1
ATOM 534 C C . PRO A 1 71 ? -6.843 -14.029 -10.963 1.00 95.31 71 PRO A C 1
ATOM 536 O O . PRO A 1 71 ? -6.057 -14.166 -11.897 1.00 95.31 71 PRO A O 1
ATOM 539 N N . ASP A 1 72 ? -7.682 -13.000 -10.862 1.00 95.81 72 ASP A N 1
ATOM 540 C CA . ASP A 1 72 ? -7.785 -11.967 -11.890 1.00 95.81 72 ASP A CA 1
ATOM 541 C C . ASP A 1 72 ? -6.573 -11.041 -11.850 1.00 95.81 72 ASP A C 1
ATOM 543 O O . ASP A 1 72 ? -5.947 -10.829 -12.885 1.00 95.81 72 ASP A O 1
ATOM 547 N N . ILE A 1 73 ? -6.141 -10.614 -10.656 1.00 95.88 73 ILE A N 1
ATOM 548 C CA . ILE A 1 73 ? -4.906 -9.832 -10.484 1.00 95.88 73 ILE A CA 1
ATOM 549 C C . ILE A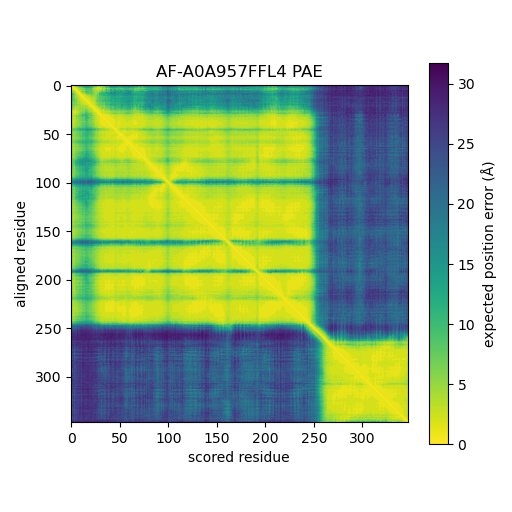 1 73 ? -3.697 -10.567 -11.085 1.00 95.88 73 ILE A C 1
ATOM 551 O O . ILE A 1 73 ? -2.881 -9.959 -11.768 1.00 95.88 73 ILE A O 1
ATOM 555 N N . LEU A 1 74 ? -3.576 -11.882 -10.863 1.00 94.12 74 LEU A N 1
ATOM 556 C CA . LEU A 1 74 ? -2.462 -12.687 -11.382 1.00 94.12 74 LEU A CA 1
ATOM 557 C C . LEU A 1 74 ? -2.519 -12.933 -12.898 1.00 94.12 74 LEU A C 1
ATOM 559 O O . LEU A 1 74 ? -1.505 -13.321 -13.476 1.00 94.12 74 LEU A O 1
ATOM 563 N N . ARG A 1 75 ? -3.685 -12.766 -13.531 1.00 94.31 75 ARG A N 1
ATOM 564 C CA . ARG A 1 75 ? -3.854 -12.878 -14.990 1.00 94.31 75 ARG A CA 1
ATOM 565 C C . ARG A 1 75 ? -3.581 -11.565 -15.714 1.00 94.31 75 ARG A C 1
ATOM 567 O O . ARG A 1 75 ? -3.419 -11.582 -16.931 1.00 94.31 75 ARG A O 1
ATOM 574 N N . MET A 1 76 ? -3.559 -10.445 -14.997 1.00 92.62 76 MET A N 1
ATOM 575 C CA . MET A 1 76 ? -3.330 -9.142 -15.603 1.00 92.62 76 MET A CA 1
ATOM 576 C C . MET A 1 76 ? -1.893 -9.001 -16.096 1.00 92.62 76 MET A C 1
ATOM 578 O O . MET A 1 76 ? -0.936 -9.277 -15.375 1.00 92.62 76 MET A O 1
ATOM 582 N N . SER A 1 77 ? -1.754 -8.514 -17.325 1.00 90.38 77 SER A N 1
ATOM 583 C CA . SER A 1 77 ? -0.508 -7.954 -17.837 1.00 90.38 77 SER A CA 1
ATOM 584 C C . SER A 1 77 ? -0.406 -6.491 -17.419 1.00 90.38 77 SER A C 1
ATOM 586 O O . SER A 1 77 ? -1.377 -5.747 -17.554 1.00 90.38 77 SER A O 1
ATOM 588 N N . ILE A 1 78 ? 0.763 -6.078 -16.937 1.00 88.12 78 ILE A N 1
ATOM 589 C CA . ILE A 1 78 ? 1.034 -4.696 -16.536 1.00 88.12 78 ILE A CA 1
ATOM 590 C C . ILE A 1 78 ? 2.209 -4.183 -17.364 1.00 88.12 78 ILE A C 1
ATOM 592 O O . ILE A 1 78 ? 3.248 -4.844 -17.434 1.00 88.12 78 ILE A O 1
ATOM 596 N N . ASP A 1 79 ? 2.062 -2.989 -17.938 1.00 89.06 79 ASP A N 1
ATOM 597 C CA . ASP A 1 79 ? 3.155 -2.262 -18.584 1.00 89.06 79 ASP A CA 1
ATOM 598 C C . ASP A 1 79 ? 4.056 -1.638 -17.513 1.00 89.06 79 ASP A C 1
ATOM 600 O O . ASP A 1 79 ? 3.961 -0.463 -17.150 1.00 89.06 79 ASP A O 1
ATOM 604 N N . ALA A 1 80 ? 4.909 -2.478 -16.937 1.00 89.50 80 ALA A N 1
ATOM 605 C CA . ALA A 1 80 ? 5.772 -2.110 -15.831 1.00 89.50 80 ALA A CA 1
ATOM 606 C C . ALA A 1 80 ? 6.942 -1.227 -16.286 1.00 89.50 80 ALA A C 1
ATOM 608 O O . ALA A 1 80 ? 7.675 -1.553 -17.223 1.00 89.50 80 ALA A O 1
ATOM 609 N N . ARG A 1 81 ? 7.208 -0.146 -15.543 1.00 93.69 81 ARG A N 1
ATOM 610 C CA . ARG A 1 81 ? 8.478 0.579 -15.670 1.00 93.69 81 ARG A CA 1
ATOM 611 C C . ARG A 1 81 ? 9.596 -0.221 -15.010 1.00 93.69 81 ARG A C 1
ATOM 613 O O . ARG A 1 81 ? 9.513 -0.527 -13.817 1.00 93.69 81 ARG A O 1
ATOM 620 N N . VAL A 1 82 ? 10.633 -0.532 -15.787 1.00 95.50 82 VAL A N 1
ATOM 621 C CA . VAL A 1 82 ? 11.811 -1.291 -15.348 1.00 95.50 82 VAL A CA 1
ATOM 622 C C . VAL A 1 82 ? 12.980 -0.347 -15.080 1.00 95.50 82 VAL A C 1
ATOM 624 O O . VAL A 1 82 ? 13.298 0.508 -15.907 1.00 95.50 82 VAL A O 1
ATOM 627 N N . GLY A 1 83 ? 13.655 -0.534 -13.950 1.00 96.38 83 GLY A N 1
ATOM 628 C CA . GLY A 1 83 ? 14.834 0.229 -13.543 1.00 96.38 83 GLY A CA 1
ATOM 629 C C . GLY A 1 83 ? 15.729 -0.594 -12.623 1.00 96.38 83 GLY A C 1
ATOM 630 O O . GLY A 1 83 ? 15.406 -1.738 -12.309 1.00 96.38 83 GLY A O 1
ATOM 631 N N . SER A 1 84 ? 16.869 -0.037 -12.214 1.00 98.06 84 SER A N 1
ATOM 632 C CA . SER A 1 84 ? 17.677 -0.640 -11.150 1.00 98.06 84 SER A CA 1
ATOM 633 C C . SER A 1 84 ? 16.968 -0.434 -9.815 1.00 98.06 84 SER A C 1
ATOM 635 O O . SER A 1 84 ? 16.688 0.704 -9.445 1.00 98.06 84 SER A O 1
ATOM 637 N N . ILE A 1 85 ? 16.676 -1.528 -9.121 1.00 98.25 85 ILE A N 1
ATOM 638 C CA . ILE A 1 85 ? 16.004 -1.538 -7.822 1.00 98.25 85 ILE A CA 1
ATOM 639 C C . ILE A 1 85 ? 16.903 -2.170 -6.760 1.00 98.25 85 ILE A C 1
ATOM 641 O O . ILE A 1 85 ? 17.813 -2.936 -7.089 1.00 98.25 85 ILE A O 1
ATOM 645 N N . HIS A 1 86 ? 16.610 -1.895 -5.493 1.00 98.44 86 HIS A N 1
ATOM 646 C CA . HIS A 1 86 ? 17.200 -2.564 -4.338 1.00 98.44 86 HIS A CA 1
ATOM 647 C C . HIS A 1 86 ? 16.797 -4.042 -4.281 1.00 98.44 86 HIS A C 1
ATOM 649 O O . HIS A 1 86 ? 17.595 -4.909 -3.940 1.00 98.44 86 HIS A O 1
ATOM 655 N N . GLY A 1 87 ? 15.543 -4.353 -4.624 1.00 97.12 87 GLY A N 1
ATOM 656 C CA . GLY A 1 87 ? 15.051 -5.726 -4.728 1.00 97.12 87 GLY A CA 1
ATOM 657 C C . GLY A 1 87 ? 14.537 -6.327 -3.421 1.00 97.12 87 GLY A C 1
ATOM 658 O O . GLY A 1 87 ? 13.717 -7.247 -3.476 1.00 97.12 87 GLY A O 1
ATOM 659 N N . ASP A 1 88 ? 14.952 -5.786 -2.277 1.00 97.12 88 ASP A N 1
ATOM 660 C CA . ASP A 1 88 ? 14.378 -6.062 -0.950 1.00 97.12 88 ASP A CA 1
ATOM 661 C C . ASP A 1 88 ? 14.327 -4.802 -0.067 1.00 97.12 88 ASP A C 1
ATOM 663 O O . ASP A 1 88 ? 14.758 -4.808 1.082 1.00 97.12 88 ASP A O 1
ATOM 667 N N . LEU A 1 89 ? 13.860 -3.673 -0.616 1.00 97.25 89 LEU A N 1
ATOM 668 C CA . LEU A 1 89 ? 13.746 -2.434 0.162 1.00 97.25 89 LEU A CA 1
ATOM 669 C C . LEU A 1 89 ? 12.634 -2.552 1.217 1.00 97.25 89 LEU A C 1
ATOM 671 O O . LEU A 1 89 ? 11.454 -2.360 0.927 1.00 97.25 89 LEU A O 1
ATOM 675 N N . ASN A 1 90 ? 13.008 -2.883 2.446 1.00 94.50 90 ASN A N 1
ATOM 676 C CA . ASN A 1 90 ? 12.125 -2.951 3.605 1.00 94.50 90 ASN A CA 1
ATOM 677 C C . ASN A 1 90 ? 12.677 -2.055 4.735 1.00 94.50 90 ASN A C 1
ATOM 679 O O . ASN A 1 90 ? 13.754 -1.482 4.594 1.00 94.50 90 ASN A O 1
ATOM 683 N N . LEU A 1 91 ? 11.937 -1.901 5.838 1.00 94.00 91 LEU A N 1
ATOM 684 C CA . LEU A 1 91 ? 12.318 -0.984 6.924 1.00 94.00 91 LEU A CA 1
ATOM 685 C C . LEU A 1 91 ? 13.630 -1.362 7.632 1.00 94.00 91 LEU A C 1
ATOM 687 O O . LEU A 1 91 ? 14.276 -0.481 8.184 1.00 94.00 91 LEU A O 1
ATOM 691 N N . GLU A 1 92 ? 14.033 -2.634 7.612 1.00 93.25 92 GLU A N 1
ATOM 692 C CA . GLU A 1 92 ? 15.289 -3.100 8.220 1.00 93.25 92 GLU A CA 1
ATOM 693 C C . GLU A 1 92 ? 16.511 -2.701 7.373 1.00 93.25 92 GLU A C 1
ATOM 695 O O . GLU A 1 92 ? 17.614 -2.579 7.897 1.00 93.25 92 GLU A O 1
ATOM 700 N N . ASN A 1 93 ? 16.295 -2.412 6.085 1.00 96.75 93 ASN A N 1
ATOM 701 C CA . ASN A 1 93 ? 17.321 -1.976 5.135 1.00 96.75 93 ASN A CA 1
ATOM 702 C C . ASN A 1 93 ? 17.416 -0.441 5.004 1.00 96.75 93 ASN A C 1
ATOM 704 O O . ASN A 1 93 ? 18.077 0.069 4.095 1.00 96.75 93 ASN A O 1
ATOM 708 N N . VAL A 1 94 ? 16.762 0.304 5.904 1.00 94.94 94 VAL A N 1
ATOM 709 C CA . VAL A 1 94 ? 16.832 1.769 5.995 1.00 94.94 94 VAL A CA 1
ATOM 710 C C . VAL A 1 94 ? 17.424 2.154 7.349 1.00 94.94 94 VAL A C 1
ATOM 712 O O . VAL A 1 94 ? 16.754 2.084 8.377 1.00 94.94 94 VAL A O 1
ATOM 715 N N . LEU A 1 95 ? 18.679 2.597 7.350 1.00 94.25 95 LEU A N 1
ATOM 716 C CA . LEU A 1 95 ? 19.329 3.142 8.536 1.00 94.25 95 LEU A CA 1
ATOM 717 C C . LEU A 1 95 ? 19.038 4.634 8.644 1.00 94.25 95 LEU A C 1
ATOM 719 O O . LEU A 1 95 ? 19.217 5.388 7.686 1.00 94.25 95 LEU A O 1
ATOM 723 N N . VAL A 1 96 ? 18.612 5.051 9.831 1.00 92.50 96 VAL A N 1
ATOM 724 C CA . VAL A 1 96 ? 18.371 6.454 10.156 1.00 92.50 96 VAL A CA 1
ATOM 725 C C . VAL A 1 96 ? 19.310 6.839 11.286 1.00 9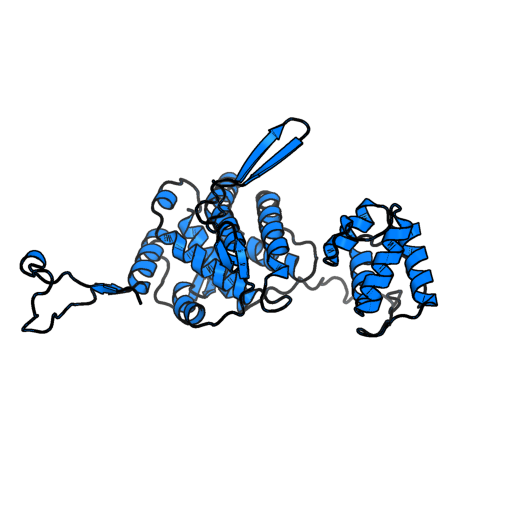2.50 96 VAL A C 1
ATOM 727 O O . VAL A 1 96 ? 19.177 6.355 12.409 1.00 92.50 96 VAL A O 1
ATOM 730 N N . GLU A 1 97 ? 20.255 7.719 10.984 1.00 92.56 97 GLU A N 1
ATOM 731 C CA . GLU A 1 97 ? 21.117 8.354 11.970 1.00 92.56 97 GLU A CA 1
ATOM 732 C C . GLU A 1 97 ? 20.559 9.743 12.262 1.00 92.56 97 GLU A C 1
ATOM 734 O O . GLU A 1 97 ? 20.439 10.583 11.369 1.00 92.56 97 GLU A O 1
ATOM 739 N N . TYR A 1 98 ? 20.180 9.968 13.517 1.00 89.75 98 TYR A N 1
ATOM 740 C CA . TYR A 1 98 ? 19.603 11.230 13.958 1.00 89.75 98 TYR A CA 1
ATOM 741 C C . TYR A 1 98 ? 20.509 11.881 15.002 1.00 89.75 98 TYR A C 1
ATOM 743 O O . TYR A 1 98 ? 20.691 11.338 16.094 1.00 89.75 98 TYR A O 1
ATOM 751 N N . ASP A 1 99 ? 21.051 13.054 14.678 1.00 87.94 99 ASP A N 1
ATOM 752 C CA . ASP A 1 99 ? 21.729 13.941 15.623 1.00 87.94 99 ASP A CA 1
ATOM 753 C C . ASP A 1 99 ? 20.916 15.241 15.821 1.00 87.94 99 ASP A C 1
ATOM 755 O O . ASP A 1 99 ? 19.883 15.459 15.190 1.00 87.94 99 ASP A O 1
ATOM 759 N N . GLN A 1 100 ? 21.337 16.119 16.739 1.00 80.19 100 GLN A N 1
ATOM 760 C CA . GLN A 1 100 ? 20.594 17.351 17.063 1.00 80.19 100 GLN A CA 1
ATOM 761 C C . GLN A 1 100 ? 20.441 18.340 15.886 1.00 80.19 100 GLN A C 1
ATOM 763 O O . GLN A 1 100 ? 19.705 19.318 16.015 1.00 80.19 100 GLN A O 1
ATOM 768 N N . ARG A 1 101 ? 21.156 18.145 14.773 1.00 81.31 101 ARG A N 1
ATOM 769 C CA . ARG A 1 101 ? 21.220 19.053 13.619 1.00 81.31 101 ARG A CA 1
ATOM 770 C C . ARG A 1 101 ? 21.024 18.354 12.270 1.00 81.31 101 ARG A C 1
ATOM 772 O O . ARG A 1 101 ? 20.689 19.041 11.311 1.00 81.31 101 ARG A O 1
ATOM 779 N N . ASN A 1 102 ? 21.204 17.038 12.187 1.00 85.81 102 ASN A N 1
ATOM 780 C CA . ASN A 1 102 ? 21.185 16.270 10.948 1.00 85.81 102 ASN A CA 1
ATOM 781 C C . ASN A 1 102 ? 20.375 14.978 11.093 1.00 85.81 102 ASN A C 1
ATOM 783 O O . ASN A 1 102 ? 20.432 14.284 12.106 1.00 85.81 102 ASN A O 1
ATOM 787 N N . CYS A 1 103 ? 19.676 14.629 10.016 1.00 88.81 103 CYS A N 1
ATOM 788 C CA . CYS A 1 103 ? 19.100 13.309 9.808 1.00 88.81 103 CYS A CA 1
ATOM 789 C C . CYS A 1 103 ? 19.760 12.722 8.560 1.00 88.81 103 CYS A C 1
ATOM 791 O O . CYS A 1 103 ? 19.559 13.239 7.458 1.00 88.81 103 CYS A O 1
ATOM 793 N N . VAL A 1 104 ? 20.582 11.689 8.735 1.00 92.25 104 VAL A N 1
ATOM 794 C CA . VAL A 1 104 ? 21.228 10.972 7.633 1.00 92.25 104 VAL A CA 1
ATOM 795 C C . VAL A 1 104 ? 20.482 9.664 7.421 1.00 92.25 104 VAL A C 1
ATOM 797 O O . VAL A 1 104 ? 20.288 8.885 8.352 1.00 92.25 104 VAL A O 1
ATOM 800 N N . ILE A 1 105 ? 20.045 9.435 6.186 1.00 92.12 105 ILE A N 1
ATOM 801 C CA . ILE A 1 105 ? 19.341 8.217 5.793 1.00 92.12 105 ILE A CA 1
ATOM 802 C C . ILE A 1 105 ? 20.263 7.427 4.872 1.00 92.12 105 ILE A C 1
ATOM 804 O O . ILE A 1 105 ? 20.621 7.906 3.796 1.00 92.12 105 ILE A O 1
ATOM 808 N N . ASN A 1 106 ? 20.619 6.215 5.289 1.00 95.06 106 ASN A N 1
ATOM 809 C CA . ASN A 1 106 ? 21.456 5.299 4.524 1.00 95.06 106 ASN A CA 1
ATOM 810 C C . ASN A 1 106 ? 20.655 4.046 4.157 1.00 95.06 106 ASN A C 1
ATOM 812 O O . ASN A 1 106 ? 19.962 3.471 4.994 1.00 95.06 106 ASN A O 1
ATOM 816 N N . LEU A 1 107 ? 20.771 3.604 2.906 1.00 96.31 107 LEU A N 1
ATOM 817 C CA . LEU A 1 107 ? 20.254 2.307 2.469 1.00 96.31 107 LEU A CA 1
ATOM 818 C C . LEU A 1 107 ? 21.369 1.266 2.553 1.00 96.31 107 LEU A C 1
ATOM 820 O O . LEU A 1 107 ? 22.515 1.564 2.211 1.00 96.31 107 LEU A O 1
ATOM 824 N N . ILE A 1 108 ? 21.033 0.056 2.994 1.00 97.69 108 ILE A N 1
ATOM 825 C CA . ILE A 1 108 ? 21.983 -1.050 3.169 1.00 97.69 108 ILE A CA 1
ATOM 826 C C . ILE A 1 108 ? 21.462 -2.338 2.529 1.00 97.69 108 ILE A C 1
ATOM 828 O O . ILE A 1 108 ? 20.280 -2.451 2.253 1.00 97.69 108 ILE A O 1
ATOM 832 N N . ASP A 1 109 ? 22.352 -3.319 2.363 1.00 97.06 109 ASP A N 1
ATOM 833 C CA . ASP A 1 109 ? 22.049 -4.659 1.835 1.00 97.06 109 ASP A CA 1
ATOM 834 C C . ASP A 1 109 ? 21.536 -4.701 0.380 1.00 97.06 109 ASP A C 1
ATOM 836 O O . ASP A 1 109 ? 20.468 -5.214 0.044 1.00 97.06 109 ASP A O 1
ATOM 840 N N . PHE A 1 110 ? 22.385 -4.238 -0.540 1.00 97.88 110 PHE A N 1
ATOM 841 C CA . PHE A 1 110 ? 22.138 -4.297 -1.983 1.00 97.88 110 PHE A CA 1
ATOM 842 C C . PHE A 1 110 ? 22.342 -5.698 -2.599 1.00 97.88 110 PHE A C 1
ATOM 844 O O . PHE A 1 110 ? 22.467 -5.814 -3.819 1.00 97.88 110 PHE A O 1
ATOM 851 N N . ALA A 1 111 ? 22.376 -6.781 -1.812 1.00 97.50 111 ALA A N 1
ATOM 852 C CA . ALA A 1 111 ? 22.622 -8.132 -2.333 1.00 97.50 111 ALA A CA 1
ATOM 853 C C . ALA A 1 111 ? 21.536 -8.609 -3.318 1.00 97.50 111 ALA A C 1
ATOM 855 O O . ALA A 1 111 ? 21.803 -9.424 -4.201 1.00 97.50 111 ALA A O 1
ATOM 856 N N . SER A 1 112 ? 20.315 -8.079 -3.190 1.00 97.19 112 SER A N 1
ATOM 857 C CA . SER A 1 112 ? 19.180 -8.375 -4.077 1.00 97.19 112 SER A CA 1
ATOM 858 C C . SER A 1 112 ? 19.004 -7.371 -5.224 1.00 97.19 112 SER A C 1
ATOM 860 O O . SER A 1 112 ? 18.015 -7.471 -5.969 1.00 97.19 112 SER A O 1
ATOM 862 N N . ALA A 1 113 ? 19.932 -6.416 -5.368 1.00 98.12 113 ALA A N 1
ATOM 863 C CA . ALA A 1 113 ? 19.826 -5.339 -6.339 1.00 98.12 113 ALA A CA 1
ATOM 864 C C . ALA A 1 113 ? 19.895 -5.876 -7.769 1.00 98.12 113 ALA A C 1
ATOM 866 O O . ALA A 1 113 ? 20.752 -6.685 -8.126 1.00 98.12 113 ALA A O 1
ATOM 867 N N . ARG A 1 114 ? 18.957 -5.436 -8.607 1.00 98.12 114 ARG A N 1
ATOM 868 C CA . ARG A 1 114 ? 18.787 -5.946 -9.974 1.00 98.12 114 ARG A CA 1
ATOM 869 C C . ARG A 1 114 ? 17.970 -4.981 -10.822 1.00 98.12 114 ARG A C 1
ATOM 871 O O . ARG A 1 114 ? 17.390 -4.029 -10.308 1.00 98.12 114 ARG A O 1
ATOM 878 N N . ARG A 1 115 ? 17.885 -5.249 -12.127 1.00 97.56 115 ARG A N 1
ATOM 879 C CA . ARG A 1 115 ? 16.915 -4.582 -13.004 1.00 97.56 115 ARG A CA 1
ATOM 880 C C . ARG A 1 115 ? 15.571 -5.292 -12.916 1.00 97.56 115 ARG A C 1
ATOM 882 O O . ARG A 1 115 ? 15.492 -6.468 -13.252 1.00 97.56 115 ARG A O 1
ATOM 889 N N . ASP A 1 116 ? 14.541 -4.587 -12.475 1.00 96.81 116 ASP A N 1
ATOM 890 C CA . ASP A 1 116 ? 13.194 -5.141 -12.301 1.00 96.81 116 ASP A CA 1
ATOM 891 C C . ASP A 1 116 ? 12.154 -4.006 -12.274 1.00 96.81 116 ASP A C 1
ATOM 893 O O . ASP A 1 116 ? 12.484 -2.836 -12.500 1.00 96.81 116 ASP A O 1
ATOM 897 N N . HIS A 1 117 ? 10.891 -4.334 -12.014 1.00 95.69 117 HIS A N 1
ATOM 898 C CA . HIS A 1 117 ? 9.817 -3.360 -11.883 1.00 95.69 117 HIS A CA 1
ATOM 899 C C . HIS A 1 117 ? 10.077 -2.377 -10.730 1.00 95.69 117 HIS A C 1
ATOM 901 O O . HIS A 1 117 ? 10.119 -2.766 -9.567 1.00 95.69 117 HIS A O 1
ATOM 907 N N . VAL A 1 118 ? 10.157 -1.079 -11.038 1.00 97.06 118 VAL A N 1
ATOM 908 C CA . VAL A 1 118 ? 10.447 -0.018 -10.055 1.00 97.06 118 VAL A CA 1
ATOM 909 C C . VAL A 1 118 ? 9.442 0.028 -8.893 1.00 97.06 118 VAL A C 1
ATOM 911 O O . VAL A 1 118 ? 9.825 0.322 -7.763 1.00 97.06 118 VAL A O 1
ATOM 914 N N . LEU A 1 119 ? 8.168 -0.317 -9.122 1.00 97.06 119 LEU A N 1
ATOM 915 C CA . LEU A 1 119 ? 7.165 -0.347 -8.051 1.00 97.06 119 LEU A CA 1
ATOM 916 C C . LEU A 1 119 ? 7.453 -1.411 -6.984 1.00 97.06 119 LEU A C 1
ATOM 918 O O . LEU A 1 119 ? 6.962 -1.273 -5.869 1.00 97.06 119 LEU A O 1
ATOM 922 N N . HIS A 1 120 ? 8.267 -2.430 -7.285 1.00 97.56 120 HIS A N 1
ATOM 923 C CA . HIS A 1 120 ? 8.627 -3.504 -6.353 1.00 97.56 120 HIS A CA 1
ATOM 924 C C . HIS A 1 120 ? 9.135 -2.968 -5.010 1.00 97.56 120 HIS A C 1
ATOM 926 O O . HIS A 1 120 ? 8.660 -3.405 -3.962 1.00 97.56 120 HIS A O 1
ATOM 932 N N . ASP A 1 121 ? 10.058 -2.006 -5.034 1.00 98.44 121 ASP A N 1
ATOM 933 C CA . ASP A 1 121 ? 10.654 -1.437 -3.821 1.00 98.44 121 ASP A CA 1
ATOM 934 C C . ASP A 1 121 ? 9.654 -0.571 -3.044 1.00 98.44 121 ASP A C 1
ATOM 936 O O . ASP A 1 121 ? 9.557 -0.685 -1.824 1.00 98.44 121 ASP A O 1
ATOM 940 N N . PHE A 1 122 ? 8.840 0.234 -3.735 1.00 98.38 122 PHE A N 1
ATOM 941 C CA . PHE A 1 122 ? 7.797 1.043 -3.092 1.00 98.38 122 PHE A CA 1
ATOM 942 C C . PHE A 1 122 ? 6.735 0.174 -2.412 1.00 98.38 122 PHE A C 1
ATOM 944 O O . PHE A 1 122 ? 6.327 0.459 -1.287 1.00 98.38 122 PHE A O 1
ATOM 951 N N . LEU A 1 123 ? 6.305 -0.902 -3.076 1.00 98.44 123 LEU A N 1
ATOM 952 C CA . LEU A 1 123 ? 5.344 -1.860 -2.533 1.00 98.44 123 LEU A CA 1
ATOM 953 C C . LEU A 1 123 ? 5.922 -2.613 -1.334 1.00 98.44 123 LEU A C 1
ATOM 955 O O . LEU A 1 123 ? 5.218 -2.828 -0.345 1.00 98.44 123 LEU A O 1
ATOM 959 N N . ARG A 1 124 ? 7.205 -2.992 -1.393 1.00 98.00 124 ARG A N 1
ATOM 960 C CA . ARG A 1 124 ? 7.914 -3.650 -0.288 1.00 98.00 124 ARG A CA 1
ATOM 961 C C . ARG A 1 124 ? 8.009 -2.734 0.932 1.00 98.00 124 ARG 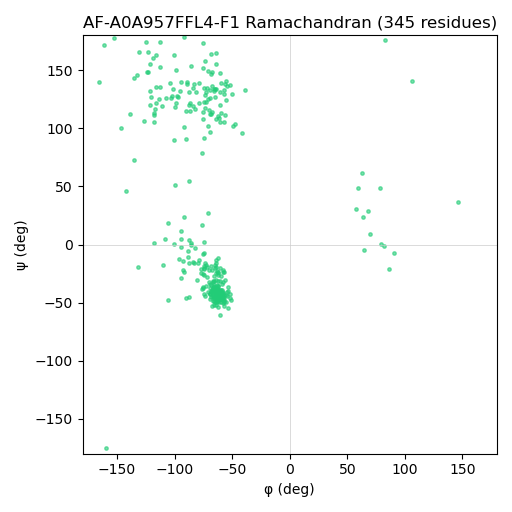A C 1
ATOM 963 O O . ARG A 1 124 ? 7.677 -3.175 2.035 1.00 98.00 124 ARG A O 1
ATOM 970 N N . LEU A 1 125 ? 8.372 -1.472 0.716 1.00 98.12 125 LEU A N 1
ATOM 971 C CA . LEU A 1 125 ? 8.498 -0.468 1.766 1.00 98.12 125 LEU A CA 1
ATOM 972 C C . LEU A 1 125 ? 7.143 -0.139 2.408 1.00 98.12 125 LEU A C 1
ATOM 974 O O . LEU A 1 125 ? 7.025 -0.197 3.633 1.00 98.12 125 LEU A O 1
ATOM 978 N N . GLU A 1 126 ? 6.102 0.128 1.605 1.00 98.62 126 GLU A N 1
ATOM 979 C CA . GLU A 1 126 ? 4.747 0.381 2.123 1.00 98.62 126 GLU A CA 1
ATOM 980 C C . GLU A 1 126 ? 4.210 -0.839 2.882 1.00 98.62 126 GLU A C 1
ATOM 982 O O . GLU A 1 126 ? 3.646 -0.694 3.964 1.00 98.62 126 GLU A O 1
ATOM 987 N N . THR A 1 127 ? 4.443 -2.056 2.380 1.00 98.56 127 THR A N 1
ATOM 988 C CA . THR A 1 127 ? 4.048 -3.286 3.083 1.00 98.56 127 THR A CA 1
ATOM 989 C C . THR A 1 127 ? 4.734 -3.395 4.444 1.00 98.56 127 THR A C 1
ATOM 991 O O . THR A 1 127 ? 4.067 -3.677 5.433 1.00 98.56 127 THR A O 1
ATOM 994 N N . GLY A 1 128 ? 6.044 -3.138 4.535 1.00 97.12 128 GLY A N 1
ATOM 995 C CA . GLY A 1 128 ? 6.745 -3.115 5.823 1.00 97.12 128 GLY A CA 1
ATOM 996 C C . GLY A 1 128 ? 6.129 -2.097 6.787 1.00 97.12 128 GLY A C 1
ATOM 997 O O . GLY A 1 128 ? 5.819 -2.427 7.931 1.00 97.12 128 GLY A O 1
ATOM 998 N N . PHE A 1 129 ? 5.858 -0.886 6.301 1.00 97.81 129 PHE A N 1
ATOM 999 C CA . PHE A 1 129 ? 5.215 0.162 7.090 1.00 97.81 129 PHE A CA 1
ATOM 1000 C C . PHE A 1 129 ? 3.838 -0.261 7.632 1.00 97.81 129 PHE A C 1
ATOM 1002 O O . PHE A 1 129 ? 3.578 -0.155 8.834 1.00 97.81 129 PHE A O 1
ATOM 1009 N N . LEU A 1 130 ? 2.970 -0.779 6.760 1.00 98.19 130 LEU A N 1
ATOM 1010 C CA . LEU A 1 130 ? 1.603 -1.178 7.103 1.00 98.19 130 LEU A CA 1
ATOM 1011 C C . LEU A 1 130 ? 1.543 -2.363 8.074 1.00 98.19 130 LEU A C 1
ATOM 1013 O O . LEU A 1 130 ? 0.561 -2.496 8.799 1.00 98.19 130 LEU A O 1
ATOM 1017 N N . LEU A 1 131 ? 2.557 -3.232 8.083 1.00 97.50 131 LEU A N 1
ATOM 1018 C CA . LEU A 1 131 ? 2.569 -4.433 8.921 1.00 97.50 131 LEU A CA 1
ATOM 1019 C C . LEU A 1 131 ? 3.288 -4.244 10.255 1.00 97.50 131 LEU A C 1
ATOM 1021 O O . LEU A 1 131 ? 2.931 -4.917 11.216 1.00 97.50 131 LEU A O 1
ATOM 1025 N N . TYR A 1 132 ? 4.270 -3.348 10.333 1.00 95.50 132 TYR A N 1
ATOM 1026 C CA . TYR A 1 132 ? 5.061 -3.170 11.552 1.00 95.50 132 TYR A CA 1
ATOM 1027 C C . TYR A 1 132 ? 4.701 -1.892 12.308 1.00 95.50 132 TYR A C 1
ATOM 1029 O O . TYR A 1 132 ? 4.451 -1.947 13.509 1.00 95.50 132 TYR A O 1
ATOM 1037 N N . LEU A 1 133 ? 4.617 -0.753 11.617 1.00 95.62 133 LEU A N 1
ATOM 1038 C CA . LEU A 1 133 ? 4.454 0.547 12.273 1.00 95.62 133 LEU A CA 1
ATOM 1039 C C . LEU A 1 133 ? 2.985 0.921 12.461 1.00 95.62 133 LEU A C 1
ATOM 1041 O O . LEU A 1 133 ? 2.587 1.328 13.551 1.00 95.62 133 LEU A O 1
ATOM 1045 N N . LEU A 1 134 ? 2.153 0.748 11.430 1.00 97.56 134 LEU A N 1
ATOM 1046 C CA . LEU A 1 134 ? 0.738 1.117 11.522 1.00 97.56 134 LEU A CA 1
ATOM 1047 C C . LEU A 1 134 ? -0.015 0.377 12.651 1.00 97.56 134 LEU A C 1
ATOM 1049 O O . LEU A 1 134 ? -0.700 1.051 13.421 1.00 97.56 134 LEU A O 1
ATOM 1053 N N . PRO A 1 135 ? 0.112 -0.956 12.833 1.00 97.88 135 PRO A N 1
ATOM 1054 C CA . PRO A 1 135 ? -0.625 -1.661 13.882 1.00 97.88 135 PRO A CA 1
ATOM 1055 C C . PRO A 1 135 ? -0.182 -1.247 15.289 1.00 97.88 135 PRO A C 1
ATOM 1057 O O . PRO A 1 135 ? -1.005 -1.207 16.205 1.00 97.88 135 PRO A O 1
ATOM 1060 N N . GLN A 1 136 ?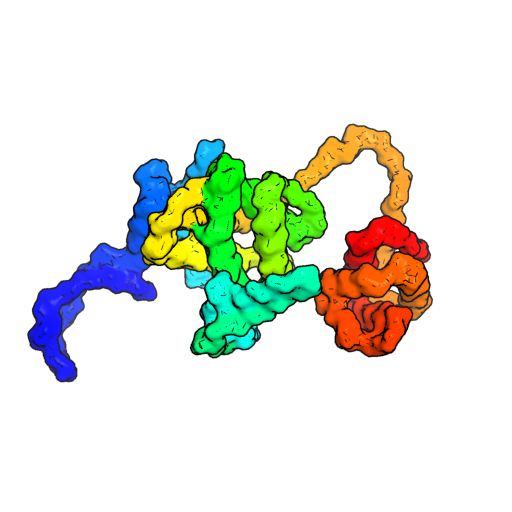 1.099 -0.905 15.463 1.00 97.12 136 GLN A N 1
ATOM 1061 C CA . GLN A 1 136 ? 1.625 -0.372 16.718 1.00 97.12 136 GLN A CA 1
ATOM 1062 C C . GLN A 1 136 ? 0.990 0.984 17.038 1.00 97.12 136 GLN A C 1
ATOM 1064 O O . GLN A 1 136 ? 0.404 1.134 18.108 1.00 97.12 136 GLN A O 1
ATOM 1069 N N . VAL A 1 137 ? 1.012 1.924 16.087 1.00 97.88 137 VAL A N 1
ATOM 1070 C CA . VAL A 1 137 ? 0.399 3.251 16.261 1.00 97.88 137 VAL A CA 1
ATOM 1071 C C . VAL A 1 137 ? -1.096 3.137 16.565 1.00 97.88 137 VAL A C 1
ATOM 1073 O O . VAL A 1 137 ? -1.604 3.819 17.452 1.00 97.88 137 VAL A O 1
ATOM 1076 N N . MET A 1 138 ? -1.809 2.242 15.873 1.00 98.00 138 MET A N 1
ATOM 1077 C CA . MET A 1 138 ? -3.223 1.984 16.157 1.00 98.00 138 MET A CA 1
ATOM 1078 C C . MET A 1 138 ? -3.432 1.448 17.577 1.00 98.00 138 MET A C 1
ATOM 1080 O O . MET A 1 138 ? -4.332 1.913 18.268 1.00 98.00 138 MET A O 1
ATOM 1084 N N . THR A 1 139 ? -2.581 0.523 18.031 1.00 97.62 139 THR A N 1
ATOM 1085 C CA . THR A 1 139 ? -2.662 -0.050 19.385 1.00 97.62 139 THR A CA 1
ATOM 1086 C C . THR A 1 139 ? -2.439 1.016 20.454 1.00 97.62 139 THR A C 1
ATOM 1088 O O . THR A 1 139 ? -3.227 1.116 21.391 1.00 97.62 139 THR A O 1
ATOM 1091 N N . GLU A 1 140 ? -1.391 1.828 20.305 1.00 97.50 140 GLU A N 1
ATOM 1092 C CA . GLU A 1 140 ? -1.044 2.905 21.240 1.00 97.50 140 GLU A CA 1
ATOM 1093 C C . GLU A 1 140 ? -2.150 3.965 21.327 1.00 97.50 140 GLU A C 1
ATOM 1095 O O . GLU A 1 140 ? -2.436 4.482 22.405 1.00 97.50 140 GLU A O 1
ATOM 1100 N N . ALA A 1 141 ? -2.815 4.246 20.205 1.00 97.69 141 ALA A N 1
ATOM 1101 C CA . ALA A 1 141 ? -3.923 5.191 20.128 1.00 97.69 141 ALA A CA 1
ATOM 1102 C C . ALA A 1 141 ? -5.298 4.586 20.471 1.00 97.69 141 ALA A C 1
ATOM 1104 O O . ALA A 1 141 ? -6.304 5.292 20.400 1.00 97.69 141 ALA A O 1
ATOM 1105 N N . GLY A 1 142 ? -5.373 3.290 20.801 1.00 97.62 142 GLY A N 1
ATOM 1106 C CA . GLY A 1 142 ? -6.639 2.595 21.062 1.00 97.62 142 GLY A CA 1
ATOM 1107 C C . GLY A 1 142 ? -7.576 2.512 19.849 1.00 97.62 142 GLY A C 1
ATOM 1108 O O . GLY A 1 142 ? -8.789 2.394 20.016 1.00 97.62 142 GLY A O 1
ATOM 1109 N N . LEU A 1 143 ? -7.038 2.596 18.630 1.00 96.94 143 LEU A N 1
ATOM 1110 C CA . LEU A 1 143 ? -7.796 2.539 17.382 1.00 96.94 143 LEU A CA 1
ATOM 1111 C C . LEU A 1 143 ? -8.075 1.091 16.963 1.00 96.94 143 LEU A C 1
ATOM 1113 O O . LEU A 1 143 ? -7.205 0.221 17.003 1.00 96.94 143 LEU A O 1
ATOM 1117 N N . THR A 1 144 ? -9.296 0.844 16.493 1.00 95.75 144 THR A N 1
ATOM 1118 C CA . THR A 1 144 ? -9.731 -0.450 15.951 1.00 95.75 144 THR A CA 1
ATOM 1119 C C . THR A 1 144 ? -9.521 -0.518 14.436 1.00 95.75 144 THR A C 1
ATOM 1121 O O . THR A 1 144 ? -9.087 0.442 13.797 1.00 95.75 144 THR A O 1
ATOM 1124 N N . LEU A 1 145 ? -9.860 -1.662 13.831 1.00 95.00 145 LEU A N 1
ATOM 1125 C CA . LEU A 1 145 ? -9.824 -1.849 12.375 1.00 95.00 145 LEU A CA 1
ATOM 1126 C C . LEU A 1 145 ? -10.685 -0.845 11.599 1.00 95.00 145 LEU A C 1
ATOM 1128 O O . LEU A 1 145 ? -10.381 -0.581 10.437 1.00 95.00 145 LEU A O 1
ATOM 1132 N N . ASP A 1 146 ? -11.699 -0.253 12.228 1.00 94.69 146 ASP A N 1
ATOM 1133 C CA . ASP A 1 146 ? -12.593 0.717 11.588 1.00 94.69 146 ASP A CA 1
ATOM 1134 C C . ASP A 1 146 ? -11.846 1.981 11.141 1.00 94.69 146 ASP A C 1
ATOM 1136 O O . ASP A 1 146 ? -12.253 2.643 10.190 1.00 94.69 146 ASP A O 1
ATOM 1140 N N . ALA A 1 147 ? -10.693 2.278 11.753 1.00 96.38 147 ALA A N 1
ATOM 1141 C CA . ALA A 1 147 ? -9.842 3.392 11.350 1.00 96.38 147 ALA A CA 1
ATOM 1142 C C . ALA A 1 147 ? -9.093 3.151 10.021 1.00 96.38 147 ALA A C 1
ATOM 1144 O O . ALA A 1 147 ? -8.632 4.113 9.404 1.00 96.38 147 ALA A O 1
ATOM 1145 N N . LEU A 1 148 ? -8.977 1.901 9.541 1.00 97.06 148 LEU A N 1
ATOM 1146 C CA . LEU A 1 148 ? -8.239 1.591 8.306 1.00 97.06 148 LEU A CA 1
ATOM 1147 C C . LEU A 1 148 ? -8.919 2.150 7.057 1.00 97.06 148 LEU A C 1
ATOM 1149 O O . LEU A 1 148 ? -8.237 2.636 6.157 1.00 97.06 148 LEU A O 1
ATOM 1153 N N . ARG A 1 149 ? -10.253 2.086 6.982 1.00 96.81 149 ARG A N 1
ATOM 1154 C CA . ARG A 1 149 ? -10.996 2.599 5.825 1.00 96.81 149 ARG A CA 1
ATOM 1155 C C . ARG A 1 149 ? -10.784 4.102 5.618 1.00 96.81 149 ARG A C 1
ATOM 1157 O O . ARG A 1 149 ? -10.251 4.446 4.563 1.00 96.81 149 ARG A O 1
ATOM 1164 N N . PRO A 1 150 ? -11.142 4.988 6.571 1.00 96.62 150 PRO A N 1
ATOM 1165 C CA . PRO A 1 150 ? -10.982 6.425 6.370 1.00 96.62 150 PRO A CA 1
ATOM 1166 C C . PRO A 1 150 ? -9.514 6.800 6.139 1.00 96.62 150 PRO A C 1
ATOM 1168 O O . PRO A 1 150 ? -9.233 7.697 5.351 1.00 96.62 150 PRO A O 1
ATOM 1171 N N . PHE A 1 151 ? -8.564 6.071 6.737 1.00 97.81 151 PHE A N 1
ATOM 1172 C CA . PHE A 1 151 ? -7.135 6.242 6.467 1.00 97.81 151 PHE A CA 1
ATOM 1173 C C . PHE A 1 151 ? -6.762 5.965 4.998 1.00 97.81 151 PHE A C 1
ATOM 1175 O O . PHE A 1 151 ? -6.089 6.778 4.361 1.00 97.81 151 PHE A O 1
ATOM 1182 N N . LEU A 1 152 ? -7.200 4.835 4.432 1.00 97.94 152 LEU A N 1
ATOM 1183 C CA . LEU A 1 152 ? -6.890 4.460 3.046 1.00 97.94 152 LEU A CA 1
ATOM 1184 C C . LEU A 1 152 ? -7.650 5.311 2.019 1.00 97.94 152 LEU A C 1
ATOM 1186 O O . LEU A 1 152 ? -7.089 5.639 0.972 1.00 97.94 152 LEU A O 1
ATOM 1190 N N . GLU A 1 153 ? -8.895 5.688 2.314 1.00 96.25 153 GLU A N 1
ATOM 1191 C CA . GLU A 1 153 ? -9.693 6.592 1.477 1.00 96.25 153 GLU A CA 1
ATOM 1192 C C . GLU A 1 153 ? -9.072 7.989 1.429 1.00 96.25 153 GLU A C 1
ATOM 1194 O O . GLU A 1 153 ? -8.887 8.538 0.341 1.00 96.25 153 GLU A O 1
ATOM 1199 N N . ALA A 1 154 ? -8.655 8.526 2.581 1.00 96.31 154 ALA A N 1
ATOM 1200 C CA . ALA A 1 154 ? -7.903 9.774 2.653 1.00 96.31 154 ALA A CA 1
ATOM 1201 C C . ALA A 1 154 ? -6.616 9.697 1.816 1.00 96.31 154 ALA A C 1
ATOM 1203 O O . ALA A 1 154 ? -6.313 10.618 1.058 1.00 96.31 154 ALA A O 1
ATOM 1204 N N . LEU A 1 155 ? -5.874 8.581 1.889 1.00 96.44 155 LEU A N 1
ATOM 1205 C CA . LEU A 1 155 ? -4.652 8.404 1.098 1.00 96.44 155 LEU A CA 1
ATOM 1206 C C . LEU A 1 155 ? -4.948 8.425 -0.402 1.00 96.44 155 LEU A C 1
ATOM 1208 O O . LEU A 1 155 ? -4.194 9.030 -1.157 1.00 96.44 155 LEU A O 1
ATOM 1212 N N . HIS A 1 156 ? -6.028 7.775 -0.838 1.00 95.44 156 HIS A N 1
ATOM 1213 C CA . HIS A 1 156 ? -6.440 7.783 -2.239 1.00 95.44 156 HIS A CA 1
ATOM 1214 C C . HIS A 1 156 ? -6.807 9.197 -2.715 1.00 95.44 156 HIS A C 1
ATOM 1216 O O . HIS A 1 156 ? -6.294 9.663 -3.734 1.00 95.44 156 HIS A O 1
ATOM 1222 N N . LEU A 1 157 ? -7.636 9.909 -1.946 1.00 94.38 157 LEU A N 1
ATOM 1223 C CA . LEU A 1 157 ? -8.090 11.267 -2.264 1.00 94.38 157 LEU A CA 1
ATOM 1224 C C . LEU A 1 157 ? -6.932 12.278 -2.327 1.00 94.38 157 LEU A C 1
ATOM 1226 O O . LEU A 1 157 ? -6.840 13.054 -3.283 1.00 94.38 157 LEU A O 1
ATOM 1230 N N . ALA A 1 158 ? -6.011 12.236 -1.359 1.00 93.50 158 ALA A N 1
ATOM 1231 C CA . ALA A 1 158 ? -4.875 13.158 -1.267 1.00 93.50 158 ALA A CA 1
ATOM 1232 C C . ALA A 1 158 ? -3.863 13.026 -2.422 1.00 93.50 158 ALA A C 1
ATOM 1234 O O . ALA A 1 158 ? -3.041 13.921 -2.640 1.00 93.50 158 ALA A O 1
ATOM 1235 N N . LEU A 1 159 ? -3.896 11.908 -3.152 1.00 91.56 159 LEU A N 1
ATOM 1236 C CA . LEU A 1 159 ? -3.047 11.654 -4.318 1.00 91.56 159 LEU A CA 1
ATOM 1237 C C . LEU A 1 159 ? -3.698 12.091 -5.638 1.00 91.56 159 LEU A C 1
ATOM 1239 O O . LEU A 1 159 ? -2.981 12.343 -6.605 1.00 91.56 159 LEU A O 1
ATOM 1243 N N . GLY A 1 160 ? -5.031 12.172 -5.688 1.00 85.31 160 GLY A N 1
ATOM 1244 C CA . GLY A 1 160 ? -5.777 12.560 -6.887 1.00 85.31 160 GLY A CA 1
ATOM 1245 C C . GLY A 1 160 ? -5.980 14.068 -7.027 1.00 85.31 160 GLY A C 1
ATOM 1246 O O . GLY A 1 160 ? -5.762 14.615 -8.104 1.00 85.31 160 GLY A O 1
ATOM 1247 N N . ASN A 1 161 ? -6.368 14.739 -5.937 1.00 73.81 161 ASN A N 1
ATOM 1248 C CA . ASN A 1 161 ? -6.921 16.099 -6.006 1.00 73.81 161 ASN A CA 1
ATOM 1249 C C . ASN A 1 161 ? -6.097 17.158 -5.261 1.00 73.81 161 ASN A C 1
ATOM 1251 O O . ASN A 1 161 ? -6.521 18.305 -5.186 1.00 73.81 161 ASN A O 1
ATOM 1255 N N . GLY A 1 162 ? -4.966 16.787 -4.648 1.00 69.88 162 GLY A N 1
ATOM 1256 C CA . GLY A 1 162 ? -4.138 17.705 -3.850 1.00 69.88 162 GLY A CA 1
ATOM 1257 C C . GLY A 1 162 ? -4.809 18.262 -2.584 1.00 69.88 162 GLY A C 1
ATOM 1258 O O . GLY A 1 162 ? -4.143 18.944 -1.814 1.00 69.88 162 GLY A O 1
ATOM 1259 N N . GLY A 1 163 ? -6.088 17.954 -2.352 1.00 72.19 163 GLY A N 1
ATOM 1260 C CA . GLY A 1 163 ? -6.857 18.443 -1.216 1.00 72.19 163 GLY A CA 1
ATOM 1261 C C . GLY A 1 163 ? -6.366 17.890 0.118 1.00 72.19 163 GLY A C 1
ATOM 1262 O O . GLY A 1 163 ? -5.881 16.756 0.210 1.00 72.19 163 GLY A O 1
ATOM 1263 N N . GLU A 1 164 ? -6.521 18.701 1.160 1.00 77.69 164 GLU A N 1
ATOM 1264 C CA . GLU A 1 164 ? -6.327 18.262 2.533 1.00 77.69 164 GLU A CA 1
ATOM 1265 C C . GLU A 1 164 ? -7.384 17.220 2.899 1.00 77.69 164 GLU A C 1
ATOM 1267 O O . GLU A 1 164 ? -8.587 17.420 2.735 1.00 77.69 164 GLU A O 1
ATOM 1272 N N . THR A 1 165 ? -6.922 16.080 3.397 1.00 87.50 165 THR A N 1
ATOM 1273 C CA . THR A 1 165 ? -7.778 15.023 3.928 1.00 87.50 165 THR A CA 1
ATOM 1274 C C . THR A 1 165 ? -7.472 14.866 5.403 1.00 87.50 165 THR A C 1
ATOM 1276 O O . THR A 1 165 ? -6.328 14.584 5.766 1.00 87.50 165 THR A O 1
ATOM 1279 N N . ALA A 1 166 ? -8.488 15.026 6.245 1.00 90.50 166 ALA A N 1
ATOM 1280 C CA . ALA A 1 166 ? -8.350 14.790 7.671 1.00 90.50 166 ALA A CA 1
ATOM 1281 C C . ALA A 1 166 ? -8.233 13.285 7.952 1.00 90.50 166 ALA A C 1
ATOM 1283 O O . ALA A 1 166 ? -8.997 12.476 7.425 1.00 90.50 166 ALA A O 1
ATOM 1284 N N . VAL A 1 167 ? -7.288 12.922 8.814 1.00 95.69 167 VAL A N 1
ATOM 1285 C CA . VAL A 1 167 ? -7.178 11.592 9.423 1.00 95.69 167 VAL A CA 1
ATOM 1286 C C . VAL A 1 167 ? -7.199 11.745 10.940 1.00 95.69 167 VAL A C 1
ATOM 1288 O O . VAL A 1 167 ? -7.045 12.850 11.456 1.00 95.69 167 VAL A O 1
ATOM 1291 N N . ALA A 1 168 ? -7.405 10.648 11.673 1.00 96.12 168 ALA A N 1
ATOM 1292 C CA . ALA A 1 168 ? -7.283 10.684 13.128 1.00 96.12 168 ALA A CA 1
ATOM 1293 C C . ALA A 1 168 ? -5.890 11.225 13.527 1.00 96.12 168 ALA A C 1
ATOM 1295 O O . ALA A 1 168 ? -4.913 10.812 12.898 1.00 96.12 168 ALA A O 1
ATOM 1296 N N . PRO A 1 169 ? -5.758 12.065 14.575 1.00 97.06 169 PRO A N 1
ATOM 1297 C CA . PRO A 1 169 ? -4.484 12.710 14.921 1.00 97.06 169 PRO A CA 1
ATOM 1298 C C . PRO A 1 169 ? -3.312 11.733 15.088 1.00 97.06 169 PRO A C 1
ATOM 1300 O O . PRO A 1 169 ? -2.209 11.964 14.601 1.00 97.06 169 PRO A O 1
ATOM 1303 N N . ALA A 1 170 ? -3.561 10.570 15.700 1.00 97.56 170 ALA A N 1
ATOM 1304 C CA . ALA A 1 170 ? -2.548 9.526 15.855 1.00 97.56 170 ALA A CA 1
ATOM 1305 C C . ALA A 1 170 ? -2.038 8.955 14.515 1.00 97.56 170 ALA A C 1
ATOM 1307 O O . ALA A 1 170 ? -0.920 8.451 14.436 1.00 97.56 170 ALA A O 1
ATOM 1308 N N . LEU A 1 171 ? -2.841 9.041 13.452 1.00 97.88 171 LEU A N 1
ATOM 1309 C CA . LEU A 1 171 ? -2.526 8.529 12.121 1.00 97.88 171 LEU A CA 1
ATOM 1310 C C . LEU A 1 171 ? -1.904 9.576 11.191 1.00 97.88 171 LEU A C 1
ATOM 1312 O O . LEU A 1 171 ? -1.525 9.211 10.082 1.00 97.88 171 LEU A O 1
ATOM 1316 N N . GLU A 1 172 ? -1.732 10.833 11.608 1.00 96.94 172 GLU A N 1
ATOM 1317 C CA . GLU A 1 172 ? -1.151 11.889 10.761 1.00 96.94 172 GLU A CA 1
ATOM 1318 C C . GLU A 1 172 ? 0.267 11.551 10.283 1.00 96.94 172 GLU A C 1
ATOM 1320 O O . GLU A 1 172 ? 0.576 11.671 9.095 1.00 96.94 172 GLU A O 1
ATOM 1325 N N . LYS A 1 173 ? 1.129 11.068 11.187 1.00 96.31 173 LYS A N 1
ATOM 1326 C CA . LYS A 1 173 ? 2.495 10.651 10.833 1.00 96.31 173 LYS A CA 1
ATOM 1327 C C . LYS A 1 173 ? 2.491 9.434 9.895 1.00 96.31 173 LYS A C 1
ATOM 1329 O O . LYS A 1 173 ? 3.102 9.530 8.828 1.00 96.31 173 LYS A O 1
ATOM 1334 N N . PRO A 1 174 ? 1.786 8.323 10.208 1.00 97.62 174 PRO A N 1
ATOM 1335 C CA . PRO A 1 174 ? 1.608 7.229 9.257 1.00 97.62 174 PRO A CA 1
ATOM 1336 C C . PRO A 1 174 ? 1.080 7.658 7.892 1.00 97.62 174 PRO A C 1
ATOM 1338 O O . PRO A 1 174 ? 1.577 7.213 6.858 1.00 97.62 174 PRO A O 1
ATOM 1341 N N . PHE A 1 175 ? 0.098 8.554 7.888 1.00 97.62 175 PHE A N 1
ATOM 1342 C CA . PHE A 1 175 ? -0.509 9.078 6.679 1.00 97.62 175 PHE A CA 1
ATOM 1343 C C . PHE A 1 175 ? 0.516 9.830 5.833 1.00 97.62 175 PHE A C 1
ATOM 1345 O O . PHE A 1 175 ? 0.638 9.565 4.639 1.00 97.62 175 PHE A O 1
ATOM 1352 N N . ALA A 1 176 ? 1.301 10.719 6.448 1.00 96.12 176 ALA A N 1
ATOM 1353 C CA . ALA A 1 176 ? 2.346 11.465 5.761 1.00 96.12 176 ALA A CA 1
ATOM 1354 C C . ALA A 1 176 ? 3.392 10.536 5.122 1.00 96.12 176 ALA A C 1
ATOM 1356 O O . ALA A 1 176 ? 3.730 10.730 3.954 1.00 96.12 176 ALA A O 1
ATOM 1357 N N . ILE A 1 177 ? 3.841 9.502 5.843 1.00 96.25 177 ILE A N 1
ATOM 1358 C CA . ILE A 1 177 ? 4.832 8.531 5.352 1.00 96.25 177 ILE A CA 1
ATOM 1359 C C . ILE A 1 177 ? 4.293 7.773 4.135 1.00 96.25 177 ILE A C 1
ATOM 1361 O O . ILE A 1 177 ? 4.915 7.788 3.072 1.00 96.25 177 ILE A O 1
ATOM 1365 N N . VAL A 1 178 ? 3.113 7.157 4.250 1.00 98.06 178 VAL A N 1
ATOM 1366 C CA . VAL A 1 178 ? 2.526 6.385 3.141 1.00 98.06 178 VAL A CA 1
ATOM 1367 C C . VAL A 1 178 ? 2.207 7.294 1.953 1.00 98.06 178 VAL A C 1
ATOM 1369 O O . VAL A 1 178 ? 2.468 6.936 0.804 1.00 98.06 178 VAL A O 1
ATOM 1372 N N . ARG A 1 179 ? 1.723 8.517 2.203 1.00 96.62 179 ARG A N 1
ATOM 1373 C CA . ARG A 1 179 ? 1.500 9.518 1.153 1.00 96.62 179 ARG A CA 1
ATOM 1374 C C . ARG A 1 179 ? 2.795 9.855 0.413 1.00 96.62 179 ARG A C 1
ATOM 1376 O O . ARG A 1 179 ? 2.762 9.970 -0.809 1.00 96.62 179 ARG A O 1
ATOM 1383 N N . MET A 1 180 ? 3.922 10.002 1.113 1.00 96.25 180 MET A N 1
ATOM 1384 C CA . MET A 1 180 ? 5.224 10.251 0.484 1.00 96.25 180 MET A CA 1
ATOM 1385 C C . MET A 1 180 ? 5.689 9.068 -0.369 1.00 96.25 180 MET A C 1
ATOM 1387 O O . MET A 1 180 ? 6.091 9.286 -1.511 1.00 96.25 180 MET A O 1
ATOM 1391 N N . ILE A 1 181 ? 5.566 7.833 0.134 1.00 97.50 181 ILE A N 1
ATOM 1392 C CA . ILE A 1 181 ? 5.898 6.616 -0.628 1.00 97.50 181 ILE A CA 1
ATOM 1393 C C . ILE A 1 181 ? 5.086 6.571 -1.927 1.00 97.50 181 ILE A C 1
ATOM 1395 O O . ILE A 1 181 ? 5.644 6.408 -3.012 1.00 97.50 181 ILE A O 1
ATOM 1399 N N . ARG A 1 182 ? 3.770 6.787 -1.837 1.00 97.19 182 ARG A N 1
ATOM 1400 C CA . ARG A 1 182 ? 2.882 6.760 -3.004 1.00 97.19 182 ARG A CA 1
ATOM 1401 C C . ARG A 1 182 ? 3.162 7.902 -3.980 1.00 97.19 182 ARG A C 1
ATOM 1403 O O . ARG A 1 182 ? 3.222 7.655 -5.180 1.00 97.19 182 ARG A O 1
ATOM 1410 N N . ARG A 1 183 ? 3.412 9.127 -3.504 1.00 95.12 183 ARG A N 1
ATOM 1411 C CA . ARG A 1 183 ? 3.829 10.252 -4.368 1.00 95.12 183 ARG A CA 1
ATOM 1412 C C . ARG A 1 183 ? 5.122 9.939 -5.123 1.00 95.12 183 ARG A C 1
ATOM 1414 O O . ARG A 1 183 ? 5.192 10.195 -6.319 1.00 95.12 183 ARG A O 1
ATOM 1421 N N . ALA A 1 184 ? 6.107 9.337 -4.459 1.00 96.00 184 ALA A N 1
ATOM 1422 C CA . ALA A 1 184 ? 7.353 8.917 -5.100 1.00 96.00 184 ALA A CA 1
ATOM 1423 C C . ALA A 1 184 ? 7.146 7.776 -6.116 1.00 96.00 184 ALA A C 1
ATOM 1425 O O . ALA A 1 184 ? 7.846 7.718 -7.124 1.00 96.00 184 ALA A O 1
ATOM 1426 N N . ALA A 1 185 ? 6.161 6.903 -5.889 1.00 96.44 185 ALA A N 1
ATOM 1427 C CA . ALA A 1 185 ? 5.795 5.829 -6.809 1.00 96.44 185 ALA A CA 1
ATOM 1428 C C . ALA A 1 185 ? 5.011 6.314 -8.048 1.00 96.44 185 ALA A C 1
ATOM 1430 O O . ALA A 1 185 ? 5.043 5.661 -9.092 1.00 96.44 185 ALA A O 1
ATOM 1431 N N . GLN A 1 186 ? 4.314 7.451 -7.954 1.00 95.25 186 GLN A N 1
ATOM 1432 C CA . GLN A 1 186 ? 3.380 7.950 -8.970 1.00 95.25 186 GLN A CA 1
ATOM 1433 C C . GLN A 1 186 ? 3.968 8.085 -10.392 1.00 95.25 186 GLN A C 1
ATOM 1435 O O . GLN A 1 186 ? 3.282 7.695 -11.341 1.00 95.25 186 GLN A O 1
ATOM 1440 N N . PRO A 1 187 ? 5.215 8.562 -10.598 1.00 94.12 187 PRO A N 1
ATOM 1441 C CA . PRO A 1 187 ? 5.819 8.630 -11.932 1.00 94.12 187 PRO A CA 1
ATOM 1442 C C . PRO A 1 187 ? 6.034 7.259 -12.593 1.00 94.12 187 PRO A C 1
ATOM 1444 O O . PRO A 1 187 ? 6.256 7.193 -13.803 1.00 94.12 187 PRO A O 1
ATOM 1447 N N . TYR A 1 188 ? 5.983 6.171 -11.814 1.00 95.12 188 TYR A N 1
ATOM 1448 C CA . TYR A 1 188 ? 6.258 4.807 -12.266 1.00 95.12 188 TYR A CA 1
ATOM 1449 C C . TYR A 1 188 ? 5.009 3.966 -12.547 1.00 95.12 188 TYR A C 1
ATOM 1451 O O . TYR A 1 188 ? 5.142 2.809 -12.948 1.00 95.12 188 TYR A O 1
ATOM 1459 N N . LEU A 1 189 ? 3.814 4.533 -12.370 1.00 94.56 189 LEU A N 1
ATOM 1460 C CA . LEU A 1 189 ? 2.550 3.892 -12.737 1.00 94.56 189 LEU A CA 1
ATOM 1461 C C . LEU A 1 189 ? 2.432 3.776 -14.271 1.00 94.56 189 LEU A C 1
ATOM 1463 O O . LEU A 1 189 ? 2.934 4.645 -14.997 1.00 94.56 189 LEU A O 1
ATOM 1467 N N . SER A 1 190 ? 1.787 2.710 -14.771 1.00 88.19 190 SER A N 1
ATOM 1468 C CA . SER A 1 190 ? 1.595 2.508 -16.221 1.00 88.19 190 SER A CA 1
ATOM 1469 C C . SER A 1 190 ? 0.620 3.528 -16.813 1.00 88.19 190 SER A C 1
ATOM 1471 O O . SER A 1 190 ? 0.875 4.115 -17.863 1.00 88.19 190 SER A O 1
ATOM 1473 N N . GLN A 1 191 ? -0.471 3.804 -16.097 1.00 82.25 191 GLN A N 1
ATOM 1474 C CA . GLN A 1 191 ? -1.465 4.807 -16.450 1.00 82.25 191 GLN A CA 1
ATOM 1475 C C . GLN A 1 191 ? -1.191 6.080 -15.655 1.00 82.25 191 GLN A C 1
ATOM 1477 O O . GLN A 1 191 ? -1.207 6.070 -14.422 1.00 82.25 191 GLN A O 1
ATOM 1482 N N . HIS A 1 192 ? -0.971 7.201 -16.345 1.00 66.44 192 HIS A N 1
ATOM 1483 C CA . HIS A 1 192 ? -0.852 8.494 -15.678 1.00 66.44 192 HIS A CA 1
ATOM 1484 C C . HIS A 1 192 ? -2.118 8.754 -14.839 1.00 66.44 192 HIS A C 1
ATOM 1486 O O . HIS A 1 192 ? -3.194 8.963 -15.387 1.00 66.44 192 HIS A O 1
ATOM 1492 N N . ARG A 1 193 ? -1.960 8.740 -13.503 1.00 66.00 193 ARG A N 1
ATOM 1493 C CA . ARG A 1 193 ? -3.000 8.897 -12.456 1.00 66.00 193 ARG A CA 1
ATOM 1494 C C . ARG A 1 193 ? -3.863 7.661 -12.135 1.00 66.00 193 ARG A C 1
ATOM 1496 O O . ARG A 1 193 ? -4.686 7.743 -11.227 1.00 66.00 193 ARG 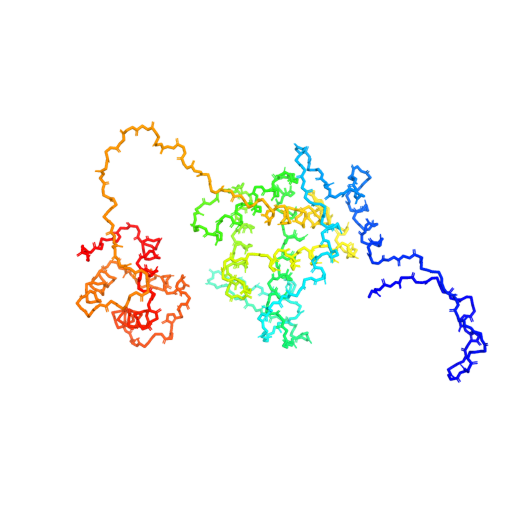A O 1
ATOM 1503 N N . GLY A 1 194 ? -3.649 6.516 -12.786 1.00 87.06 194 GLY A N 1
ATOM 1504 C CA . GLY A 1 194 ? -4.328 5.258 -12.449 1.00 87.06 194 GLY A CA 1
ATOM 1505 C C . GLY A 1 194 ? -3.580 4.465 -11.373 1.00 87.06 194 GLY A C 1
ATOM 1506 O O . GLY A 1 194 ? -2.439 4.065 -11.580 1.00 87.06 194 GLY A O 1
ATOM 1507 N N . TRP A 1 195 ? -4.220 4.198 -10.229 1.00 95.38 195 TRP A N 1
ATOM 1508 C CA . TRP A 1 195 ? -3.614 3.462 -9.100 1.00 95.38 195 TRP A CA 1
ATOM 1509 C C . TRP A 1 195 ? -3.767 1.935 -9.180 1.00 95.38 195 TRP A C 1
ATOM 1511 O O . TRP A 1 195 ? -3.359 1.232 -8.255 1.00 95.38 195 TRP A O 1
ATOM 1521 N N . THR A 1 196 ? -4.336 1.414 -10.270 1.00 95.62 196 THR A N 1
ATOM 1522 C CA . THR A 1 196 ? -4.663 -0.009 -10.445 1.00 95.62 196 THR A CA 1
ATOM 1523 C C . THR A 1 196 ? -3.460 -0.916 -10.206 1.00 95.62 196 THR A C 1
ATOM 1525 O O . THR A 1 196 ? -3.516 -1.768 -9.321 1.00 95.62 196 THR A O 1
ATOM 1528 N N . ASP A 1 197 ? -2.345 -0.693 -10.908 1.00 94.56 197 ASP A N 1
ATOM 1529 C CA . ASP A 1 197 ? -1.144 -1.535 -10.785 1.00 94.56 197 ASP A CA 1
ATOM 1530 C C . ASP A 1 197 ? -0.576 -1.516 -9.370 1.00 94.56 197 ASP A C 1
ATOM 1532 O O . ASP A 1 197 ? -0.167 -2.546 -8.836 1.00 94.56 197 ASP A O 1
ATOM 1536 N N . TYR A 1 198 ? -0.592 -0.337 -8.742 1.00 97.56 198 TYR A N 1
ATOM 1537 C CA . TYR A 1 198 ? -0.079 -0.155 -7.393 1.00 97.56 198 TYR A CA 1
ATOM 1538 C C . TYR A 1 198 ? -0.935 -0.907 -6.377 1.00 97.56 198 TYR A C 1
ATOM 1540 O O . TYR A 1 198 ? -0.408 -1.656 -5.563 1.00 97.56 198 TYR A O 1
ATOM 1548 N N . TYR A 1 199 ? -2.261 -0.765 -6.430 1.00 98.12 199 TYR A N 1
ATOM 1549 C CA . TYR A 1 199 ? -3.158 -1.444 -5.491 1.00 98.12 199 TYR A CA 1
ATOM 1550 C C . TYR A 1 199 ? -3.213 -2.953 -5.737 1.00 98.12 199 TYR A C 1
ATOM 1552 O O . TYR A 1 199 ? -3.299 -3.721 -4.776 1.00 98.12 199 TYR A O 1
ATOM 1560 N N . HIS A 1 200 ? -3.076 -3.405 -6.983 1.00 97.69 200 HIS A N 1
ATOM 1561 C CA . HIS A 1 200 ? -2.908 -4.821 -7.309 1.00 97.69 200 HIS A CA 1
ATOM 1562 C C . HIS A 1 200 ? -1.595 -5.374 -6.755 1.00 97.69 200 HIS A C 1
ATOM 1564 O O . HIS A 1 200 ? -1.609 -6.374 -6.036 1.00 97.69 200 HIS A O 1
ATOM 1570 N N . GLY A 1 201 ? -0.476 -4.690 -6.997 1.00 97.81 201 GLY A N 1
ATOM 1571 C CA . GLY A 1 201 ? 0.821 -5.045 -6.430 1.00 97.81 201 GLY A CA 1
ATOM 1572 C C . GLY A 1 201 ? 0.791 -5.077 -4.901 1.00 97.81 201 GLY A C 1
ATOM 1573 O O . GLY A 1 201 ? 1.194 -6.067 -4.294 1.00 97.81 201 GLY A O 1
ATOM 1574 N N . LEU A 1 202 ? 0.214 -4.056 -4.266 1.00 98.62 202 LEU A N 1
ATOM 1575 C CA . LEU A 1 202 ? 0.096 -3.969 -2.811 1.00 98.62 202 LEU A CA 1
ATOM 1576 C C . LEU A 1 202 ? -0.755 -5.114 -2.251 1.00 98.62 202 LEU A C 1
ATOM 1578 O O . LEU A 1 202 ? -0.377 -5.744 -1.268 1.00 98.62 202 LEU A O 1
ATOM 1582 N N . THR A 1 203 ? -1.854 -5.459 -2.927 1.00 98.69 203 THR A N 1
ATOM 1583 C CA . THR A 1 203 ? -2.684 -6.624 -2.585 1.00 98.69 203 THR A CA 1
ATOM 1584 C C . THR A 1 203 ? -1.866 -7.916 -2.609 1.00 98.69 203 THR A C 1
ATOM 1586 O O . THR A 1 203 ? -1.937 -8.706 -1.667 1.00 98.69 203 THR A O 1
ATOM 1589 N N . LEU A 1 204 ? -1.041 -8.127 -3.643 1.00 98.06 204 LEU A N 1
ATOM 1590 C CA . LEU A 1 204 ? -0.180 -9.310 -3.747 1.00 98.06 204 LEU A CA 1
ATOM 1591 C C . LEU A 1 204 ? 0.844 -9.389 -2.608 1.00 98.06 204 LEU A C 1
ATOM 1593 O O . LEU A 1 204 ? 1.075 -10.477 -2.074 1.00 98.06 204 LEU A O 1
ATOM 1597 N N . TYR A 1 205 ? 1.439 -8.259 -2.222 1.00 98.44 205 TYR A N 1
ATOM 1598 C CA . TYR A 1 205 ? 2.417 -8.203 -1.136 1.00 98.44 205 TYR A CA 1
ATOM 1599 C C . TYR A 1 205 ? 1.781 -8.450 0.230 1.00 98.44 205 TYR A C 1
ATOM 1601 O O . TYR A 1 205 ? 2.286 -9.274 0.993 1.00 98.44 205 TYR A O 1
ATOM 1609 N N . LEU A 1 206 ? 0.656 -7.793 0.519 1.00 98.69 206 LEU A N 1
ATOM 1610 C CA . LEU A 1 206 ? -0.058 -7.928 1.789 1.00 98.69 206 LEU A CA 1
ATOM 1611 C C . LEU A 1 206 ? -0.586 -9.352 1.988 1.00 98.69 206 LEU A C 1
ATOM 1613 O O . LEU A 1 206 ? -0.357 -9.955 3.036 1.00 98.69 206 LEU A O 1
ATOM 1617 N N . LEU A 1 207 ? -1.211 -9.943 0.965 1.00 98.25 207 LEU A N 1
ATOM 1618 C CA . LEU A 1 207 ? -1.625 -11.349 1.017 1.00 98.25 207 LEU A CA 1
ATOM 1619 C C . LEU A 1 207 ? -0.415 -12.285 1.115 1.00 98.25 207 LEU A C 1
ATOM 1621 O O . LEU A 1 207 ? -0.421 -13.251 1.877 1.00 98.25 207 LEU A O 1
ATOM 1625 N N . GLY A 1 208 ? 0.655 -11.989 0.374 1.00 96.94 208 GLY A N 1
ATOM 1626 C CA . GLY A 1 208 ? 1.912 -12.724 0.451 1.00 96.94 208 GLY A CA 1
ATOM 1627 C C . GLY A 1 208 ? 2.543 -12.696 1.843 1.00 96.94 208 GLY A C 1
ATOM 1628 O O . GLY A 1 208 ? 3.239 -13.648 2.200 1.00 96.94 208 GLY A O 1
ATOM 1629 N N . ALA A 1 209 ? 2.277 -11.653 2.634 1.00 97.19 209 ALA A N 1
ATOM 1630 C CA . ALA A 1 209 ? 2.812 -11.498 3.974 1.00 97.19 209 ALA A CA 1
ATOM 1631 C C . ALA A 1 209 ? 2.155 -12.418 5.014 1.00 97.19 209 ALA A C 1
ATOM 1633 O O . ALA A 1 209 ? 2.782 -12.741 6.021 1.00 97.19 209 ALA A O 1
ATOM 1634 N N . LEU A 1 210 ? 0.950 -12.936 4.749 1.00 97.25 210 LEU A N 1
ATOM 1635 C CA . LEU A 1 210 ? 0.244 -13.840 5.667 1.00 97.25 210 LEU A CA 1
ATOM 1636 C C . LEU A 1 210 ? 1.044 -15.114 6.001 1.00 97.25 210 LEU A C 1
ATOM 1638 O O . LEU A 1 210 ? 0.846 -15.709 7.059 1.00 97.25 210 LEU A O 1
ATOM 1642 N N . LYS A 1 211 ? 1.987 -15.516 5.136 1.00 95.25 211 LYS A N 1
ATOM 1643 C CA . LYS A 1 211 ? 2.856 -16.688 5.350 1.00 95.25 211 LYS A CA 1
ATOM 1644 C C . LYS A 1 211 ? 3.948 -16.476 6.407 1.00 95.25 211 LYS A C 1
ATOM 1646 O O . LYS A 1 211 ? 4.575 -17.446 6.826 1.00 95.25 211 LYS A O 1
ATOM 1651 N N . PHE A 1 212 ? 4.240 -15.231 6.783 1.00 94.44 212 PHE A N 1
ATOM 1652 C CA . PHE A 1 212 ? 5.355 -14.910 7.669 1.00 94.44 212 PHE A CA 1
ATOM 1653 C C . PHE A 1 212 ? 4.960 -15.110 9.134 1.00 94.44 212 PHE A C 1
ATOM 1655 O O . PHE A 1 212 ? 4.066 -14.441 9.649 1.00 94.44 212 PHE A O 1
ATOM 1662 N N . LYS A 1 213 ? 5.624 -16.055 9.807 1.00 93.75 213 LYS A N 1
ATOM 1663 C CA . LYS A 1 213 ? 5.328 -16.431 11.201 1.00 93.75 213 LYS A CA 1
ATOM 1664 C C . LYS A 1 213 ? 5.761 -15.379 12.221 1.00 93.75 213 LYS A C 1
ATOM 1666 O O . LYS A 1 213 ? 5.144 -15.265 13.270 1.00 93.75 213 LYS A O 1
ATOM 1671 N N . ASN A 1 214 ? 6.790 -14.587 11.919 1.00 91.38 214 ASN A N 1
ATOM 1672 C CA . ASN A 1 214 ? 7.226 -13.499 12.799 1.00 91.38 214 ASN A CA 1
ATOM 1673 C C . ASN A 1 214 ? 6.131 -12.435 12.983 1.00 91.38 214 ASN A C 1
ATOM 1675 O O . ASN A 1 214 ? 6.091 -11.776 14.008 1.00 91.38 214 ASN A O 1
ATOM 1679 N N . LEU A 1 215 ? 5.183 -12.305 12.049 1.00 93.75 215 LEU A N 1
ATOM 1680 C CA . LEU A 1 215 ? 4.041 -11.403 12.225 1.00 93.75 215 LEU A CA 1
ATOM 1681 C C . LEU A 1 215 ? 3.068 -11.861 13.326 1.00 93.75 215 LEU A C 1
ATOM 1683 O O . LEU A 1 215 ? 2.285 -11.048 13.812 1.00 93.75 215 LEU A O 1
ATOM 1687 N N . ASP A 1 216 ? 3.113 -13.133 13.734 1.00 93.69 216 ASP A N 1
ATOM 1688 C CA . ASP A 1 216 ? 2.260 -13.674 14.800 1.00 93.69 216 ASP A CA 1
ATOM 1689 C C . ASP A 1 216 ? 2.778 -13.327 16.206 1.00 93.69 216 ASP A C 1
ATOM 1691 O O . ASP A 1 216 ? 2.030 -13.451 17.176 1.00 93.69 216 ASP A O 1
ATOM 1695 N N . THR A 1 217 ? 4.039 -12.888 16.335 1.00 93.12 217 THR A N 1
ATOM 1696 C CA . THR A 1 217 ? 4.664 -12.594 17.637 1.00 93.12 217 THR A CA 1
ATOM 1697 C C . THR A 1 217 ? 4.348 -11.192 18.154 1.00 93.12 217 THR A C 1
ATOM 1699 O O . THR A 1 217 ? 4.568 -10.910 19.331 1.00 93.12 217 THR A O 1
ATOM 1702 N N . TYR A 1 218 ? 3.834 -10.307 17.297 1.00 91.69 218 TYR A N 1
ATOM 1703 C CA . TYR A 1 218 ? 3.466 -8.946 17.676 1.00 91.69 218 TYR A CA 1
ATOM 1704 C C . TYR A 1 218 ? 2.189 -8.950 18.520 1.00 91.69 218 TYR A C 1
ATOM 1706 O O . TYR A 1 218 ? 1.172 -9.534 18.145 1.00 91.69 218 TYR A O 1
ATOM 1714 N N . GLN A 1 219 ? 2.227 -8.248 19.653 1.00 93.62 219 GLN A N 1
ATOM 1715 C CA . GLN A 1 219 ? 1.105 -8.145 20.593 1.00 93.62 219 GLN A CA 1
ATOM 1716 C C . GLN A 1 219 ? 0.194 -6.935 20.311 1.00 93.62 219 GLN A C 1
ATOM 1718 O O . GLN A 1 219 ? -0.497 -6.449 21.204 1.00 93.62 219 GLN A O 1
ATOM 1723 N N . THR A 1 220 ? 0.185 -6.438 19.072 1.00 94.69 220 THR A N 1
ATOM 1724 C CA . THR A 1 220 ? -0.643 -5.299 18.664 1.00 94.69 220 THR A CA 1
ATOM 1725 C C . THR A 1 220 ? -2.108 -5.704 18.495 1.00 94.69 220 THR A C 1
ATOM 1727 O O . THR A 1 220 ? -2.441 -6.845 18.153 1.00 94.69 220 THR A O 1
ATOM 1730 N N . LYS A 1 221 ? -3.006 -4.742 18.701 1.00 94.56 221 LYS A N 1
ATOM 1731 C CA . LYS A 1 221 ? -4.431 -4.837 18.384 1.00 94.56 221 LYS A CA 1
ATOM 1732 C C . LYS A 1 221 ? -4.791 -3.635 17.502 1.00 94.56 221 LYS A C 1
ATOM 1734 O O . LYS A 1 221 ? -4.859 -2.530 18.027 1.00 94.56 221 LYS A O 1
ATOM 1739 N N . PRO A 1 222 ? -5.017 -3.829 16.189 1.00 95.56 222 PRO A N 1
ATOM 1740 C CA . PRO A 1 222 ? -5.091 -5.108 15.468 1.00 95.56 222 PRO A CA 1
ATOM 1741 C C . PRO A 1 222 ? -3.735 -5.814 15.260 1.00 95.56 222 PRO A C 1
ATOM 1743 O O . PRO A 1 222 ? -2.676 -5.189 15.272 1.00 95.56 222 PRO A O 1
ATOM 1746 N N . LYS A 1 223 ? -3.767 -7.137 15.031 1.00 97.25 223 LYS A N 1
ATOM 1747 C CA . LYS A 1 223 ? -2.573 -7.922 14.661 1.00 97.25 223 LYS A CA 1
ATOM 1748 C C . LYS A 1 223 ? -2.113 -7.587 13.231 1.00 97.25 223 LYS A C 1
ATOM 1750 O O . LYS A 1 223 ? -2.974 -7.378 12.371 1.00 97.25 223 LYS A O 1
ATOM 1755 N N . PRO A 1 224 ? -0.807 -7.660 12.908 1.00 97.81 224 PRO A N 1
ATOM 1756 C CA . PRO A 1 224 ? -0.295 -7.327 11.575 1.00 97.81 224 PRO A CA 1
ATOM 1757 C C . PRO A 1 224 ? -0.965 -8.079 10.421 1.00 97.81 224 PRO A C 1
ATOM 1759 O O . PRO A 1 224 ? -1.346 -7.471 9.427 1.00 97.81 224 PRO A O 1
ATOM 1762 N N . LYS A 1 225 ? -1.180 -9.396 10.546 1.00 98.12 225 LYS A N 1
ATOM 1763 C CA . LYS A 1 225 ? -1.832 -10.192 9.487 1.00 98.12 225 LYS A CA 1
ATOM 1764 C C . LYS A 1 225 ? -3.294 -9.803 9.251 1.00 98.12 225 LYS A C 1
ATOM 1766 O O . LYS A 1 225 ? -3.771 -9.870 8.122 1.00 98.12 225 LYS A O 1
ATOM 1771 N N . VAL A 1 226 ? -3.985 -9.363 10.301 1.00 97.75 226 VAL A N 1
ATOM 1772 C CA . VAL A 1 226 ? -5.356 -8.849 10.205 1.00 97.75 226 VAL A CA 1
ATOM 1773 C C . VAL A 1 226 ? -5.352 -7.524 9.439 1.00 97.75 226 VAL A C 1
ATOM 1775 O O . VAL A 1 226 ? -6.131 -7.361 8.502 1.00 97.75 226 VAL A O 1
ATOM 1778 N N . VAL A 1 227 ? -4.415 -6.621 9.757 1.00 98.25 227 VAL A N 1
ATOM 1779 C CA . VAL A 1 227 ? -4.204 -5.375 8.996 1.00 98.25 227 VAL A CA 1
ATOM 1780 C C . VAL A 1 227 ? -3.849 -5.667 7.539 1.00 98.25 227 VAL A C 1
ATOM 1782 O O . VAL A 1 227 ? -4.400 -5.023 6.648 1.00 98.25 227 VAL A O 1
ATOM 1785 N N . ALA A 1 228 ? -3.004 -6.669 7.276 1.00 98.56 228 ALA A N 1
ATOM 1786 C CA . ALA A 1 228 ? -2.627 -7.081 5.926 1.00 98.56 228 ALA A CA 1
ATOM 1787 C C . ALA A 1 228 ? -3.852 -7.453 5.082 1.00 98.56 228 ALA A C 1
ATOM 1789 O O . ALA A 1 228 ? -4.059 -6.913 3.994 1.00 98.56 228 ALA A O 1
ATOM 1790 N N . PHE A 1 229 ? -4.682 -8.359 5.607 1.00 98.50 229 PHE A N 1
ATOM 1791 C CA . PHE A 1 229 ? -5.867 -8.845 4.913 1.00 98.50 229 PHE A CA 1
ATOM 1792 C C . PHE A 1 229 ? -6.887 -7.728 4.672 1.00 98.50 229 PHE A C 1
ATOM 1794 O O . PHE A 1 229 ? -7.339 -7.542 3.542 1.00 98.50 229 PHE A O 1
ATOM 1801 N N . TRP A 1 230 ? -7.230 -6.954 5.707 1.00 98.38 230 TRP A N 1
ATOM 1802 C CA . TRP A 1 230 ? -8.232 -5.895 5.574 1.00 98.38 230 TRP A CA 1
ATOM 1803 C C . TRP A 1 230 ? -7.753 -4.741 4.701 1.00 98.38 230 TRP A C 1
ATOM 1805 O O . TRP A 1 230 ? -8.541 -4.213 3.922 1.00 98.38 230 TRP A O 1
ATOM 1815 N N . THR A 1 231 ? -6.464 -4.399 4.741 1.00 98.62 231 THR A N 1
ATOM 1816 C CA . THR A 1 231 ? -5.900 -3.402 3.822 1.00 98.62 231 THR A CA 1
ATOM 1817 C C . THR A 1 231 ? -5.982 -3.889 2.379 1.00 98.62 231 THR A C 1
ATOM 1819 O O . THR A 1 231 ? -6.427 -3.136 1.518 1.00 98.62 231 THR A O 1
ATOM 1822 N N . ALA A 1 232 ? -5.650 -5.158 2.111 1.00 98.75 232 ALA A N 1
ATOM 1823 C CA . ALA A 1 232 ? -5.805 -5.758 0.787 1.00 98.75 232 ALA A CA 1
ATOM 1824 C C . ALA A 1 232 ? -7.271 -5.722 0.305 1.00 98.75 232 ALA A C 1
ATOM 1826 O O . ALA A 1 232 ? -7.539 -5.356 -0.836 1.00 98.75 232 ALA A O 1
ATOM 1827 N N . ALA A 1 233 ? -8.231 -6.040 1.177 1.00 98.56 233 ALA A N 1
ATOM 1828 C CA . ALA A 1 233 ? -9.660 -5.967 0.864 1.00 98.56 233 ALA A CA 1
ATOM 1829 C C . ALA A 1 233 ? -10.121 -4.529 0.552 1.00 98.56 233 ALA A C 1
ATOM 1831 O O . ALA A 1 233 ? -10.853 -4.289 -0.412 1.00 98.56 233 ALA A O 1
ATOM 1832 N N . LEU A 1 234 ? -9.666 -3.562 1.354 1.00 98.56 234 LEU A N 1
ATOM 1833 C CA . LEU A 1 234 ? -10.038 -2.153 1.243 1.00 98.56 234 LEU A CA 1
ATOM 1834 C C . LEU A 1 234 ? -9.458 -1.491 -0.006 1.00 98.56 234 LEU A C 1
ATOM 1836 O O . LEU A 1 234 ? -10.192 -0.789 -0.693 1.00 98.56 234 LEU A O 1
ATOM 1840 N N . VAL A 1 235 ? -8.195 -1.740 -0.366 1.00 98.31 235 VAL A N 1
ATOM 1841 C CA . VAL A 1 235 ? -7.633 -1.152 -1.597 1.00 98.31 235 VAL A CA 1
ATOM 1842 C C . VAL A 1 235 ? -8.320 -1.695 -2.853 1.00 98.31 235 VAL A C 1
ATOM 1844 O O . VAL A 1 235 ? -8.566 -0.937 -3.786 1.00 98.31 235 VAL A O 1
ATOM 1847 N N . GLN A 1 236 ? -8.729 -2.970 -2.855 1.00 98.25 236 GLN A N 1
ATOM 1848 C CA . GLN A 1 236 ? -9.549 -3.545 -3.931 1.00 98.25 236 GLN A CA 1
ATOM 1849 C C . GLN A 1 236 ? -10.954 -2.935 -3.975 1.00 98.25 236 GLN A C 1
ATOM 1851 O O . GLN A 1 236 ? -11.510 -2.710 -5.050 1.00 98.25 236 GLN A O 1
ATOM 1856 N N . HIS A 1 237 ? -11.540 -2.648 -2.811 1.00 97.62 237 HIS A N 1
ATOM 1857 C CA . HIS A 1 237 ? -12.811 -1.939 -2.736 1.00 97.62 237 HIS A CA 1
ATOM 1858 C C . HIS A 1 237 ? -12.701 -0.512 -3.286 1.00 97.62 237 HIS A C 1
ATOM 1860 O O . HIS A 1 237 ? -13.551 -0.134 -4.088 1.00 97.62 237 HIS A O 1
ATOM 1866 N N . ILE A 1 238 ? -11.641 0.222 -2.931 1.00 97.25 238 ILE A N 1
ATOM 1867 C CA . ILE A 1 238 ? -11.353 1.578 -3.421 1.00 97.25 238 ILE A CA 1
ATOM 1868 C C . ILE A 1 238 ? -11.141 1.589 -4.941 1.00 97.25 238 ILE A C 1
ATOM 1870 O O . ILE A 1 238 ? -11.635 2.492 -5.602 1.00 97.25 238 ILE A O 1
ATOM 1874 N N . LEU A 1 239 ? -10.479 0.583 -5.531 1.00 95.94 239 LEU A N 1
ATOM 1875 C CA . LEU A 1 239 ? -10.372 0.496 -6.999 1.00 95.94 239 LEU A CA 1
ATOM 1876 C C . LEU A 1 239 ? -11.738 0.412 -7.685 1.00 95.94 239 LEU A C 1
ATOM 1878 O O . LEU A 1 239 ? -11.940 1.019 -8.732 1.00 95.94 239 LEU A O 1
ATOM 1882 N N . LYS A 1 240 ? -12.664 -0.363 -7.113 1.00 96.19 240 LYS A N 1
ATOM 1883 C CA . LYS A 1 240 ? -14.002 -0.568 -7.686 1.00 96.19 240 LYS A CA 1
ATOM 1884 C C . LYS A 1 240 ? -14.956 0.584 -7.369 1.00 96.19 240 LYS A C 1
ATOM 1886 O O . LYS A 1 240 ? -15.858 0.853 -8.153 1.00 96.19 240 LYS A O 1
ATOM 1891 N N . ASN A 1 241 ? -14.771 1.231 -6.221 1.00 96.38 241 ASN A N 1
ATOM 1892 C CA . ASN A 1 241 ? -15.622 2.293 -5.694 1.00 96.38 241 ASN A CA 1
ATOM 1893 C C . ASN A 1 241 ? -14.726 3.430 -5.177 1.00 96.38 241 ASN A C 1
ATOM 1895 O O . ASN A 1 241 ? -14.559 3.571 -3.963 1.00 96.38 241 ASN A O 1
ATOM 1899 N N . PRO A 1 242 ? -14.089 4.205 -6.073 1.00 94.81 242 PRO A N 1
ATOM 1900 C CA . PRO A 1 242 ? -13.179 5.259 -5.653 1.00 94.81 242 PRO A CA 1
ATOM 1901 C C . PRO A 1 242 ? -13.934 6.293 -4.808 1.00 94.81 242 PRO A C 1
ATOM 1903 O O . PRO A 1 242 ? -15.014 6.742 -5.222 1.00 94.81 242 PRO A O 1
ATOM 1906 N N . PRO A 1 243 ? -13.401 6.675 -3.630 1.00 94.06 243 PRO A N 1
ATOM 1907 C CA . PRO A 1 243 ? -14.031 7.677 -2.790 1.00 94.06 243 PRO A CA 1
ATOM 1908 C C . PRO A 1 243 ? -14.139 8.988 -3.566 1.00 94.06 243 PRO A C 1
ATOM 1910 O O . PRO A 1 243 ? -13.224 9.387 -4.289 1.00 94.06 243 PRO A O 1
ATOM 1913 N N . GLN A 1 244 ? -15.274 9.660 -3.414 1.00 90.81 244 GLN A N 1
ATOM 1914 C CA . GLN A 1 244 ? -15.480 10.984 -3.983 1.00 90.81 244 GLN A CA 1
ATOM 1915 C C . GLN A 1 244 ? -15.005 12.034 -2.975 1.00 90.81 244 GLN A C 1
ATOM 1917 O O . GLN A 1 244 ? -15.255 11.865 -1.776 1.00 90.81 244 GLN A O 1
ATOM 1922 N N . PRO A 1 245 ? -14.338 13.118 -3.414 1.00 87.50 245 PRO A N 1
ATOM 1923 C CA . PRO A 1 245 ? -14.076 14.241 -2.527 1.00 87.50 245 PRO A CA 1
ATOM 1924 C C . PRO A 1 245 ? -15.413 14.726 -1.964 1.00 87.50 245 PRO A C 1
ATOM 1926 O O . PRO A 1 245 ? -16.409 14.784 -2.691 1.00 87.50 245 PRO A O 1
ATOM 1929 N N . ALA A 1 246 ? -15.450 15.040 -0.667 1.00 82.44 246 ALA A N 1
ATOM 1930 C CA . ALA A 1 246 ? -16.635 15.623 -0.062 1.00 82.44 246 ALA A CA 1
ATOM 1931 C C . ALA A 1 246 ? -16.961 16.902 -0.838 1.00 82.44 246 ALA A C 1
ATOM 1933 O O . ALA A 1 246 ? -16.249 17.897 -0.731 1.00 82.44 246 ALA A O 1
ATOM 1934 N N . VAL A 1 247 ? -18.001 16.858 -1.672 1.00 74.81 247 VAL A N 1
ATOM 1935 C CA . VAL A 1 247 ? -18.495 18.050 -2.353 1.00 74.81 247 VAL A CA 1
ATOM 1936 C C . VAL A 1 247 ? -18.923 18.974 -1.232 1.00 74.81 247 VAL A C 1
ATOM 1938 O O . VAL A 1 247 ? -19.884 18.659 -0.524 1.00 74.81 247 VAL A O 1
ATOM 1941 N N . SER A 1 248 ? -18.168 20.051 -1.013 1.00 60.44 248 SER A N 1
ATOM 1942 C CA . SER A 1 248 ? -18.458 21.050 0.004 1.00 60.44 248 SER A CA 1
ATOM 1943 C C . SER A 1 248 ? -19.920 21.457 -0.151 1.00 60.44 248 SER A C 1
ATOM 1945 O O . SER A 1 248 ? -20.269 22.222 -1.044 1.00 60.44 248 SER A O 1
ATOM 1947 N N . ARG A 1 249 ? -20.810 20.939 0.706 1.00 48.53 249 ARG A N 1
ATOM 1948 C CA . ARG A 1 249 ? -22.238 21.306 0.747 1.00 48.53 249 ARG A CA 1
ATOM 1949 C C . ARG A 1 249 ? -22.438 22.728 1.296 1.00 48.53 249 ARG A C 1
ATOM 1951 O O . ARG A 1 249 ? -23.474 23.045 1.868 1.00 48.53 249 ARG A O 1
ATOM 1958 N N . GLN A 1 250 ? -21.442 23.591 1.138 1.00 48.19 250 GLN A N 1
ATOM 1959 C CA . GLN A 1 250 ? -21.501 25.010 1.429 1.00 48.19 250 GLN A CA 1
ATOM 1960 C C . GLN A 1 250 ? -21.697 25.730 0.092 1.00 48.19 250 GLN A C 1
ATOM 1962 O O . GLN A 1 250 ? -20.723 26.039 -0.582 1.00 48.19 250 GLN A O 1
ATOM 1967 N N . GLY A 1 251 ? -22.952 25.950 -0.326 1.00 46.34 251 GLY A N 1
ATOM 1968 C CA . GLY A 1 251 ? -23.213 26.840 -1.467 1.00 46.34 251 GLY A CA 1
ATOM 1969 C C . GLY A 1 251 ? -24.383 26.533 -2.407 1.00 46.34 251 GLY A C 1
ATOM 1970 O O . GLY A 1 251 ? -24.272 26.818 -3.591 1.00 46.34 251 GLY A O 1
ATOM 1971 N N . GLN A 1 252 ? -25.525 26.029 -1.927 1.00 40.38 252 GLN A N 1
ATOM 1972 C CA . GLN A 1 252 ? -26.821 26.406 -2.528 1.00 40.38 252 GLN A CA 1
ATOM 1973 C C . GLN A 1 252 ? -27.481 27.491 -1.664 1.00 40.38 252 GLN A C 1
ATOM 1975 O O . GLN A 1 252 ? -28.625 27.384 -1.249 1.00 40.38 252 GLN A O 1
ATOM 1980 N N . SER A 1 253 ? -26.720 28.542 -1.375 1.00 43.12 253 SER A N 1
ATOM 1981 C CA . SER A 1 253 ? -27.267 29.853 -1.042 1.00 43.12 253 SER A CA 1
ATOM 1982 C C . SER A 1 253 ? -26.715 30.801 -2.086 1.00 43.12 253 SER A C 1
ATOM 1984 O O . SER A 1 253 ? -25.512 30.805 -2.334 1.00 43.12 253 SER A O 1
ATOM 1986 N N . ALA A 1 254 ? -27.613 31.537 -2.735 1.00 49.28 254 ALA A N 1
ATOM 1987 C CA . ALA A 1 254 ? -27.315 32.505 -3.774 1.00 49.28 254 ALA A CA 1
ATOM 1988 C C . ALA A 1 254 ? -26.169 33.437 -3.349 1.00 49.28 254 ALA A C 1
ATOM 1990 O O . ALA A 1 254 ? -26.366 34.351 -2.553 1.00 49.28 254 ALA A O 1
ATOM 1991 N N . ILE A 1 255 ? -24.973 33.201 -3.887 1.00 44.88 255 ILE A N 1
ATOM 1992 C CA . ILE A 1 255 ? -23.866 34.147 -3.842 1.00 44.88 255 ILE A CA 1
ATOM 1993 C C . ILE A 1 255 ? -23.480 34.432 -5.284 1.00 44.88 255 ILE A C 1
ATOM 1995 O O . ILE A 1 255 ? -23.159 33.548 -6.075 1.00 44.88 255 ILE A O 1
ATOM 1999 N N . SER A 1 256 ? -23.603 35.714 -5.592 1.00 41.03 256 SER A N 1
ATOM 2000 C CA . SER A 1 256 ? -23.193 36.396 -6.800 1.00 41.03 256 SER A CA 1
ATOM 2001 C C . SER A 1 256 ? -21.857 35.906 -7.348 1.00 41.03 256 SER A C 1
ATOM 2003 O O . SER A 1 256 ? -20.847 35.869 -6.649 1.00 41.03 256 SER A O 1
ATOM 2005 N N . SER A 1 257 ? -21.860 35.657 -8.649 1.00 42.75 257 SER A N 1
ATOM 2006 C CA . SER A 1 257 ? -20.714 35.652 -9.546 1.00 42.75 257 SER A CA 1
ATOM 2007 C C . SER A 1 257 ? -19.748 36.814 -9.277 1.00 42.75 257 SER A C 1
ATOM 2009 O O . SER A 1 257 ? -19.936 37.908 -9.809 1.00 42.75 257 SER A O 1
ATOM 2011 N N . GLN A 1 258 ? -18.693 36.572 -8.496 1.00 40.72 258 GLN A N 1
ATOM 2012 C CA . GLN A 1 258 ? -17.486 37.395 -8.495 1.00 40.72 258 GLN A CA 1
ATOM 2013 C C . GLN A 1 258 ? -16.223 36.523 -8.423 1.00 40.72 258 GLN A C 1
ATOM 2015 O O . GLN A 1 258 ? -15.903 35.917 -7.410 1.00 40.72 258 GLN A O 1
ATOM 2020 N N . SER A 1 259 ? -15.489 36.560 -9.539 1.00 44.16 259 SER A N 1
ATOM 2021 C CA . SER A 1 259 ? -14.032 36.431 -9.642 1.00 44.16 259 SER A CA 1
ATOM 2022 C C . SER A 1 259 ? -13.367 35.050 -9.546 1.00 44.16 259 SER A C 1
ATOM 2024 O O . SER A 1 259 ? -12.298 34.918 -8.963 1.00 44.16 259 SER A O 1
ATOM 2026 N N . THR A 1 260 ? -13.863 34.065 -10.292 1.00 43.00 260 THR A N 1
ATOM 2027 C CA . THR A 1 260 ? -12.957 33.201 -11.071 1.00 43.00 260 THR A CA 1
ATOM 2028 C C . THR A 1 260 ? -12.780 33.842 -12.445 1.00 43.00 260 THR A C 1
ATOM 2030 O O . THR A 1 260 ? -13.576 33.643 -13.361 1.00 43.00 260 THR A O 1
ATOM 2033 N N . LYS A 1 261 ? -11.765 34.704 -12.591 1.00 49.72 261 LYS A N 1
ATOM 2034 C CA . LYS A 1 261 ? -11.336 35.154 -13.922 1.00 49.72 261 LYS A CA 1
ATOM 2035 C C . LYS A 1 261 ? -10.809 33.919 -14.654 1.00 49.72 261 LYS A C 1
ATOM 2037 O O . LYS A 1 261 ? -9.778 33.373 -14.282 1.00 49.72 261 LYS A O 1
ATOM 2042 N N . ASN A 1 262 ? -11.565 33.444 -15.639 1.00 48.94 262 ASN A N 1
ATOM 2043 C CA . ASN A 1 262 ? -11.198 32.309 -16.479 1.00 48.94 262 ASN A CA 1
ATOM 2044 C C . ASN A 1 262 ? -9.890 32.616 -17.224 1.00 48.94 262 ASN A C 1
ATOM 2046 O O . ASN A 1 262 ? -9.893 33.378 -18.188 1.00 48.94 262 ASN A O 1
ATOM 2050 N N . PHE A 1 263 ? -8.783 32.009 -16.794 1.00 63.75 263 PHE A N 1
ATOM 2051 C CA . PHE A 1 263 ? -7.530 31.977 -17.547 1.00 63.75 263 PHE A CA 1
ATOM 2052 C C . PHE A 1 263 ? -7.685 30.985 -18.699 1.00 63.75 263 PHE A C 1
ATOM 2054 O O . PHE A 1 263 ? -7.479 29.786 -18.538 1.00 63.75 263 PHE A O 1
ATOM 2061 N N . ALA A 1 264 ? -8.109 31.467 -19.865 1.00 61.75 264 ALA A N 1
ATOM 2062 C CA . ALA A 1 264 ? -8.352 30.626 -21.032 1.00 61.75 264 ALA A CA 1
ATOM 2063 C C . ALA A 1 264 ? -7.079 30.429 -21.875 1.00 61.75 264 ALA A C 1
ATOM 2065 O O . ALA A 1 264 ? -7.088 30.669 -23.082 1.00 61.75 264 ALA A O 1
ATOM 2066 N N . ILE A 1 265 ? -5.980 29.955 -21.274 1.00 75.50 265 ILE A N 1
ATOM 2067 C CA . ILE A 1 265 ? -4.923 29.335 -22.084 1.00 75.50 265 ILE A CA 1
ATOM 2068 C C . ILE A 1 265 ? -5.452 27.959 -22.481 1.00 75.50 265 ILE A C 1
ATOM 2070 O O . ILE A 1 265 ? -5.580 27.073 -21.639 1.00 75.50 265 ILE A O 1
ATOM 2074 N N . LYS A 1 266 ? -5.806 27.785 -23.760 1.00 76.50 266 LYS A N 1
ATOM 2075 C CA . LYS A 1 266 ? -6.222 26.477 -24.282 1.00 76.50 266 LYS A CA 1
ATOM 2076 C C . LYS A 1 266 ? -5.126 25.450 -23.986 1.00 76.50 266 LYS A C 1
ATOM 2078 O O . LYS A 1 266 ? -3.978 25.653 -24.388 1.00 76.50 266 LYS A O 1
ATOM 2083 N N . GLU A 1 267 ? -5.485 24.360 -23.308 1.00 77.25 267 GLU A N 1
ATOM 2084 C CA . GLU A 1 267 ? -4.576 23.232 -23.087 1.00 77.25 267 GLU A CA 1
ATOM 2085 C C . GLU A 1 267 ? -3.945 22.805 -24.422 1.00 77.25 267 GLU A C 1
ATOM 2087 O O . GLU A 1 267 ? -4.636 22.648 -25.430 1.00 77.25 267 GLU A O 1
ATOM 2092 N N . GLY A 1 268 ? -2.616 22.674 -24.446 1.00 78.62 268 GLY A N 1
ATOM 2093 C CA . GLY A 1 268 ? -1.869 22.283 -25.643 1.00 78.62 268 GLY A CA 1
ATOM 2094 C C . GLY A 1 268 ? -1.396 23.430 -26.549 1.00 78.62 268 GLY A C 1
ATOM 2095 O O . GLY A 1 268 ? -0.618 23.179 -27.467 1.00 78.62 268 GLY A O 1
ATOM 2096 N N . ALA A 1 269 ? -1.785 24.688 -26.320 1.00 85.38 269 ALA A N 1
ATOM 2097 C CA . ALA A 1 269 ? -1.270 25.808 -27.112 1.00 85.38 269 ALA A CA 1
ATOM 2098 C C . ALA A 1 269 ? 0.137 26.236 -26.651 1.00 85.38 269 ALA A C 1
ATOM 2100 O O . ALA A 1 269 ? 0.417 26.302 -25.454 1.00 85.38 269 ALA A O 1
ATOM 2101 N N . MET A 1 270 ? 1.032 26.545 -27.601 1.00 90.62 270 MET A N 1
ATOM 2102 C CA . MET A 1 270 ? 2.223 27.336 -27.271 1.00 90.62 270 MET A CA 1
ATOM 2103 C C . MET A 1 270 ? 1.784 28.743 -26.899 1.00 90.62 270 MET A C 1
ATOM 2105 O O . MET A 1 270 ? 0.951 29.349 -27.572 1.00 90.62 270 MET A O 1
ATOM 2109 N N . VAL A 1 271 ? 2.382 29.253 -25.837 1.00 93.56 271 VAL A N 1
ATOM 2110 C CA . VAL A 1 271 ? 2.134 30.595 -25.345 1.00 93.56 271 VAL A CA 1
ATOM 2111 C C . VAL A 1 271 ? 3.109 31.553 -26.033 1.00 93.56 271 VAL A C 1
ATOM 2113 O O . VAL A 1 271 ? 4.287 31.220 -26.222 1.00 93.56 271 VAL A O 1
ATOM 2116 N N . ASP A 1 272 ? 2.622 32.726 -26.442 1.00 94.88 272 ASP A N 1
ATOM 2117 C CA . ASP A 1 272 ? 3.456 33.730 -27.095 1.00 94.88 272 ASP A CA 1
ATOM 2118 C C . ASP A 1 272 ? 4.488 34.355 -26.135 1.00 94.88 272 ASP A C 1
ATOM 2120 O O . ASP A 1 272 ? 4.422 34.236 -24.907 1.00 94.88 272 ASP A O 1
ATOM 2124 N N . HIS A 1 273 ? 5.486 35.026 -26.711 1.00 94.75 273 HIS A N 1
ATOM 2125 C CA . HIS A 1 273 ? 6.584 35.610 -25.946 1.00 94.75 273 HIS A CA 1
ATOM 2126 C C . HIS A 1 273 ? 6.131 36.703 -24.963 1.00 94.75 273 HIS A C 1
ATOM 2128 O O . HIS A 1 273 ? 6.691 36.816 -23.874 1.00 94.75 273 HIS A O 1
ATOM 2134 N N . ARG A 1 274 ? 5.109 37.493 -25.313 1.00 93.75 274 ARG A N 1
ATOM 2135 C CA . ARG A 1 274 ? 4.604 38.577 -24.462 1.00 93.75 274 ARG A CA 1
ATOM 2136 C C . ARG A 1 274 ? 3.970 38.007 -23.198 1.00 93.75 274 ARG A C 1
ATOM 2138 O O . ARG A 1 274 ? 4.243 38.501 -22.105 1.00 93.75 274 ARG A O 1
ATOM 2145 N N . THR A 1 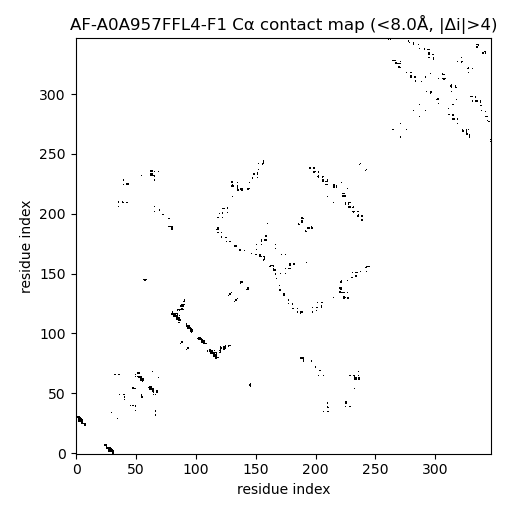275 ? 3.175 36.956 -23.334 1.00 93.25 275 THR A N 1
ATOM 2146 C CA . THR A 1 275 ? 2.569 36.260 -22.201 1.00 93.25 275 THR A CA 1
ATOM 2147 C C . THR A 1 275 ? 3.632 35.582 -21.330 1.00 93.25 275 THR A C 1
ATOM 2149 O O . THR A 1 275 ? 3.552 35.655 -20.106 1.00 93.25 275 THR A O 1
ATOM 2152 N N . LEU A 1 276 ? 4.688 34.998 -21.915 1.00 95.50 276 LEU A N 1
ATOM 2153 C CA . LEU A 1 276 ? 5.804 34.451 -21.126 1.00 95.50 276 LEU A CA 1
ATOM 2154 C C . LEU A 1 276 ? 6.500 35.517 -20.268 1.00 95.50 276 LEU A C 1
ATOM 2156 O O . LEU A 1 276 ? 6.836 35.238 -19.120 1.00 95.50 276 LEU A O 1
ATOM 2160 N N . LEU A 1 277 ? 6.684 36.737 -20.785 1.00 95.56 277 LEU A N 1
ATOM 2161 C CA . LEU A 1 277 ? 7.256 37.848 -20.013 1.00 95.56 277 LEU A CA 1
ATOM 2162 C C . LEU A 1 277 ? 6.347 38.280 -18.854 1.00 95.56 277 LEU A C 1
ATOM 2164 O O . LEU A 1 277 ? 6.832 38.611 -17.772 1.00 95.56 277 LEU A O 1
ATOM 2168 N N . GLN A 1 278 ? 5.029 38.245 -19.056 1.00 95.06 278 GLN A N 1
ATOM 2169 C CA . GLN A 1 278 ? 4.061 38.523 -17.996 1.00 95.06 278 GLN A CA 1
ATOM 2170 C C . GLN A 1 278 ? 4.104 37.456 -16.896 1.00 95.06 278 GLN A C 1
ATOM 2172 O O . GLN A 1 278 ? 4.180 37.806 -15.719 1.00 95.06 278 GLN A O 1
ATOM 2177 N N . LEU A 1 279 ? 4.127 36.170 -17.268 1.00 95.81 279 LEU A N 1
ATOM 2178 C CA . LEU A 1 279 ? 4.271 35.065 -16.312 1.00 95.81 279 LEU A CA 1
ATOM 2179 C C . LEU A 1 279 ? 5.586 35.168 -15.540 1.00 95.81 279 LEU A C 1
ATOM 2181 O O . LEU A 1 279 ? 5.593 35.034 -14.320 1.00 95.81 279 LEU A O 1
ATOM 2185 N N . PHE A 1 280 ? 6.683 35.461 -16.239 1.00 97.31 280 PHE A N 1
ATOM 2186 C CA . PHE A 1 280 ? 7.988 35.678 -15.625 1.00 97.31 280 PHE A CA 1
ATOM 2187 C C . PHE A 1 280 ? 7.926 36.767 -14.550 1.00 97.31 280 PHE A C 1
ATOM 2189 O O . PHE A 1 280 ? 8.355 36.538 -13.421 1.00 97.31 280 PHE A O 1
ATOM 2196 N N . SER A 1 281 ? 7.342 37.924 -14.876 1.00 96.75 281 SER A N 1
ATOM 2197 C CA . SER A 1 281 ? 7.245 39.042 -13.936 1.00 96.75 281 SER A CA 1
ATOM 2198 C C . SER A 1 281 ? 6.418 38.706 -12.694 1.00 96.75 281 SER A C 1
ATOM 2200 O O . SER A 1 281 ? 6.735 39.207 -11.617 1.00 96.75 281 SER A O 1
ATOM 2202 N N . VAL A 1 282 ? 5.356 37.906 -12.830 1.00 96.69 282 VAL A N 1
ATOM 2203 C CA . VAL A 1 282 ? 4.543 37.452 -11.691 1.00 96.69 282 VAL A CA 1
ATOM 2204 C C . VAL A 1 282 ? 5.356 36.513 -10.810 1.00 96.69 282 VAL A C 1
ATOM 2206 O O . VAL A 1 282 ? 5.484 36.764 -9.614 1.00 96.69 282 VAL A O 1
ATOM 2209 N N . LEU A 1 283 ? 5.945 35.475 -11.407 1.00 97.19 283 LEU A N 1
ATOM 2210 C CA . LEU A 1 283 ? 6.688 34.449 -10.680 1.00 97.19 283 LEU A CA 1
ATOM 2211 C C . LEU A 1 283 ? 7.907 35.032 -9.958 1.00 97.19 283 LEU A C 1
ATOM 2213 O O . LEU A 1 283 ? 8.114 34.730 -8.790 1.00 97.19 283 LEU A O 1
ATOM 2217 N N . ASP A 1 284 ? 8.689 35.901 -10.604 1.00 97.75 284 ASP A N 1
ATOM 2218 C CA . ASP A 1 284 ? 9.880 36.480 -9.967 1.00 97.75 284 ASP A CA 1
ATOM 2219 C C . ASP A 1 284 ? 9.521 37.459 -8.841 1.00 97.75 284 ASP A C 1
ATOM 2221 O O . ASP A 1 284 ? 10.203 37.528 -7.817 1.00 97.75 284 ASP A O 1
ATOM 2225 N N . LYS A 1 285 ? 8.414 38.191 -8.983 1.00 96.88 285 LYS A N 1
ATOM 2226 C CA . LYS A 1 285 ? 7.968 39.126 -7.948 1.00 96.88 285 LYS A CA 1
ATOM 2227 C C . LYS A 1 285 ? 7.336 38.417 -6.750 1.00 96.88 285 LYS A C 1
ATOM 2229 O O . LYS A 1 285 ? 7.494 38.899 -5.631 1.00 96.88 285 LYS A O 1
ATOM 2234 N N . GLN A 1 286 ? 6.592 37.337 -6.983 1.00 97.00 286 GLN A N 1
ATOM 2235 C CA . GLN A 1 286 ? 5.689 36.764 -5.981 1.00 97.00 286 GLN A CA 1
ATOM 2236 C C . GLN A 1 286 ? 6.142 35.413 -5.422 1.00 97.00 286 GLN A C 1
ATOM 2238 O O . GLN A 1 286 ? 5.674 35.054 -4.348 1.00 97.00 286 GLN A O 1
ATOM 2243 N N . LEU A 1 287 ? 7.054 34.691 -6.086 1.00 96.69 287 LEU A N 1
ATOM 2244 C CA . LEU A 1 287 ? 7.601 33.444 -5.549 1.00 96.69 287 LEU A CA 1
ATOM 2245 C C . LEU A 1 287 ? 8.992 33.636 -4.959 1.00 96.69 287 LEU A C 1
ATOM 2247 O O . LEU A 1 287 ? 9.917 34.112 -5.623 1.00 96.69 287 LEU A O 1
ATOM 2251 N N . ASN A 1 288 ? 9.180 33.201 -3.718 1.00 96.75 288 ASN A N 1
ATOM 2252 C CA . ASN A 1 288 ? 10.510 33.049 -3.138 1.00 96.75 288 ASN A CA 1
ATOM 2253 C C . ASN A 1 288 ? 11.223 31.790 -3.686 1.00 96.75 288 ASN A C 1
ATOM 2255 O O . ASN A 1 288 ? 10.666 31.013 -4.461 1.00 96.75 288 ASN A O 1
ATOM 2259 N N . GLU A 1 289 ? 12.497 31.601 -3.335 1.00 96.94 289 GLU A N 1
ATOM 2260 C CA . GLU A 1 289 ? 13.281 30.471 -3.853 1.00 96.94 289 GLU A CA 1
ATOM 2261 C C . GLU A 1 289 ? 12.731 29.100 -3.419 1.00 96.94 289 GLU A C 1
ATOM 2263 O O . GLU A 1 289 ? 12.705 28.170 -4.225 1.00 96.94 289 GLU A O 1
ATOM 2268 N N . MET A 1 290 ? 12.246 28.978 -2.182 1.00 91.50 290 MET A N 1
ATOM 2269 C CA . MET A 1 290 ? 11.674 27.732 -1.664 1.00 91.50 290 MET A CA 1
ATOM 2270 C C . MET A 1 290 ? 10.378 27.366 -2.402 1.00 91.50 290 MET A C 1
ATOM 2272 O O . MET A 1 290 ? 10.204 26.221 -2.817 1.00 91.50 290 MET A O 1
ATOM 2276 N N . GLU A 1 291 ? 9.502 28.342 -2.636 1.00 96.12 291 GLU A N 1
ATOM 2277 C CA . GLU A 1 291 ? 8.265 28.157 -3.405 1.00 96.12 291 GLU A CA 1
ATOM 2278 C C . GLU A 1 291 ? 8.554 27.772 -4.859 1.00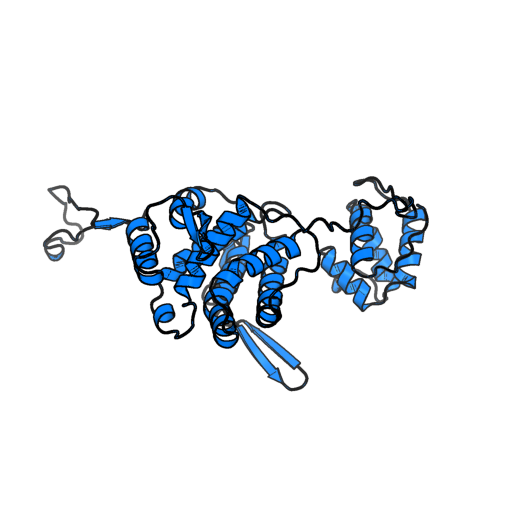 96.12 291 GLU A C 1
ATOM 2280 O O . GLU A 1 291 ? 7.896 26.896 -5.417 1.00 96.12 291 GLU A O 1
ATOM 2285 N N . LEU A 1 292 ? 9.583 28.363 -5.473 1.00 97.75 292 LEU A N 1
ATOM 2286 C CA . LEU A 1 292 ? 10.004 27.992 -6.822 1.00 97.75 292 LEU A CA 1
ATOM 2287 C C . LEU A 1 292 ? 10.516 26.544 -6.890 1.00 97.75 292 LEU A C 1
ATOM 2289 O O . LEU A 1 292 ? 10.197 25.826 -7.842 1.00 97.75 292 LEU A O 1
ATOM 2293 N N . GLN A 1 293 ? 11.279 26.092 -5.891 1.00 90.50 293 GLN A N 1
ATOM 2294 C CA . GLN A 1 293 ? 11.717 24.695 -5.791 1.00 90.50 293 GLN A CA 1
ATOM 2295 C C . GLN A 1 293 ? 10.527 23.744 -5.624 1.00 90.50 293 GLN A C 1
ATOM 2297 O O . GLN A 1 293 ? 10.462 22.717 -6.303 1.00 90.50 293 GLN A O 1
ATOM 2302 N N . GLN A 1 294 ? 9.562 24.109 -4.776 1.00 80.50 294 GLN A N 1
ATOM 2303 C CA . GLN A 1 294 ? 8.332 23.346 -4.578 1.00 80.50 294 GLN A CA 1
ATOM 2304 C C . GLN A 1 294 ? 7.497 23.270 -5.864 1.00 80.50 294 GLN A C 1
ATOM 2306 O O . GLN A 1 294 ? 7.041 22.186 -6.230 1.00 80.50 294 GLN A O 1
ATOM 2311 N N . LEU A 1 295 ? 7.360 24.380 -6.594 1.00 95.69 295 LEU A N 1
ATOM 2312 C CA . LEU A 1 295 ? 6.697 24.417 -7.897 1.00 95.69 295 LEU A CA 1
ATOM 2313 C C . LEU A 1 295 ? 7.390 23.488 -8.904 1.00 95.69 295 LEU A C 1
ATOM 2315 O O . LEU A 1 295 ? 6.723 22.692 -9.564 1.00 95.69 295 LEU A O 1
ATOM 2319 N N . CYS A 1 296 ? 8.724 23.535 -8.992 1.00 95.06 296 CYS A N 1
ATOM 2320 C CA . CYS A 1 296 ? 9.495 22.638 -9.858 1.00 95.06 296 CYS A CA 1
ATOM 2321 C C . CYS A 1 296 ? 9.252 21.166 -9.498 1.00 95.06 296 CYS A C 1
ATOM 2323 O O . CYS A 1 296 ? 8.944 20.360 -10.377 1.00 95.06 296 CYS A O 1
ATOM 2325 N N . PHE A 1 297 ? 9.303 20.834 -8.206 1.00 85.31 297 PHE A N 1
ATOM 2326 C CA . PHE A 1 297 ? 9.030 19.489 -7.707 1.00 85.31 297 PHE A CA 1
ATOM 2327 C C . PHE A 1 297 ? 7.626 19.002 -8.096 1.00 85.31 297 PHE A C 1
ATOM 2329 O O . PHE A 1 297 ? 7.490 17.906 -8.641 1.00 85.31 297 PHE A O 1
ATOM 2336 N N . MET A 1 298 ? 6.589 19.824 -7.893 1.00 72.25 298 MET A N 1
ATOM 2337 C CA . MET A 1 298 ? 5.206 19.474 -8.249 1.00 72.25 298 MET A CA 1
ATOM 2338 C C . MET A 1 298 ? 5.010 19.286 -9.759 1.00 72.25 298 MET A C 1
ATOM 2340 O O . MET A 1 298 ? 4.210 18.450 -10.172 1.00 72.25 298 MET A O 1
ATOM 2344 N N . LEU A 1 299 ? 5.778 20.002 -10.583 1.00 91.56 299 LEU A N 1
ATOM 2345 C CA . LEU A 1 299 ? 5.764 19.864 -12.043 1.00 91.56 299 LEU A CA 1
ATOM 2346 C C . LEU A 1 299 ? 6.621 18.700 -12.566 1.00 91.56 299 LEU A C 1
ATOM 2348 O O . LEU A 1 299 ? 6.651 18.458 -13.781 1.00 91.56 299 LEU A O 1
ATOM 2352 N N . GLY A 1 300 ? 7.318 17.980 -11.681 1.00 85.62 300 GLY A N 1
ATOM 2353 C CA . GLY A 1 300 ? 8.257 16.921 -12.050 1.00 85.62 300 GLY A CA 1
ATOM 2354 C C . GLY A 1 300 ? 9.512 17.448 -12.756 1.00 85.62 300 GLY A C 1
ATOM 2355 O O . GLY A 1 300 ? 10.076 16.753 -13.599 1.00 85.62 300 GLY A O 1
ATOM 2356 N N . VAL A 1 301 ? 9.924 18.684 -12.459 1.00 93.75 301 VAL A N 1
ATOM 2357 C CA . VAL A 1 301 ? 11.141 19.321 -12.977 1.00 93.75 301 VAL A CA 1
ATOM 2358 C C . VAL A 1 301 ? 12.166 19.406 -11.847 1.00 93.75 301 VAL A C 1
ATOM 2360 O O . VAL A 1 301 ? 11.885 19.940 -10.778 1.00 93.75 301 VAL A O 1
ATOM 2363 N N . ASN A 1 302 ? 13.375 18.891 -12.067 1.00 88.38 302 ASN A N 1
ATOM 2364 C CA . ASN A 1 302 ? 14.451 19.012 -11.088 1.00 88.38 302 ASN A CA 1
ATOM 2365 C C . ASN A 1 302 ? 15.017 20.442 -11.108 1.00 88.38 302 ASN A C 1
ATOM 2367 O O . ASN A 1 302 ? 15.610 20.869 -12.098 1.00 88.38 302 ASN A O 1
ATOM 2371 N N . TYR A 1 303 ? 14.842 21.184 -10.012 1.00 94.88 303 TYR A N 1
ATOM 2372 C CA . TYR A 1 303 ? 15.292 22.576 -9.901 1.00 94.88 303 TYR A CA 1
ATOM 2373 C C . TYR A 1 303 ? 16.805 22.735 -10.106 1.00 94.88 303 TYR A C 1
ATOM 2375 O O . TYR A 1 303 ? 17.252 23.747 -10.650 1.00 94.88 303 TYR A O 1
ATOM 2383 N N . SER A 1 304 ? 17.605 21.753 -9.683 1.00 93.38 304 SER A N 1
ATOM 2384 C CA . SER A 1 304 ? 19.067 21.786 -9.821 1.00 93.38 304 SER A CA 1
ATOM 2385 C C . SER A 1 304 ? 19.536 21.631 -11.269 1.00 93.38 304 SER A C 1
ATOM 2387 O O . SER A 1 304 ? 20.622 22.102 -11.593 1.00 93.38 304 SER A O 1
ATOM 2389 N N . ASP A 1 305 ? 18.702 21.048 -12.135 1.00 96.19 305 ASP A N 1
ATOM 2390 C CA . ASP A 1 305 ? 19.019 20.820 -13.550 1.00 96.19 305 ASP A CA 1
ATOM 2391 C C . ASP A 1 305 ? 18.637 22.020 -14.436 1.00 96.19 305 ASP A C 1
ATOM 2393 O O . ASP A 1 305 ? 19.016 22.072 -15.608 1.00 96.19 305 ASP A O 1
ATOM 2397 N N . LEU A 1 306 ? 17.884 22.995 -13.903 1.00 95.81 306 LEU A N 1
ATOM 2398 C CA . LEU A 1 306 ? 17.569 24.230 -14.621 1.00 95.81 306 LEU A CA 1
ATOM 2399 C C . LEU A 1 306 ? 18.830 25.102 -14.739 1.00 95.81 306 LEU A C 1
ATOM 2401 O O . LEU A 1 306 ? 19.428 25.435 -13.709 1.00 95.81 306 LEU A O 1
ATOM 2405 N N . PRO A 1 307 ? 19.229 25.507 -15.961 1.00 93.44 307 PRO A N 1
ATOM 2406 C CA . PRO A 1 307 ? 20.373 26.384 -16.134 1.00 93.44 307 PRO A CA 1
ATOM 2407 C C . PRO A 1 307 ? 20.128 27.761 -15.500 1.00 93.44 307 PRO A C 1
ATOM 2409 O O . PRO A 1 307 ? 18.997 28.215 -15.336 1.00 93.44 307 PRO A O 1
ATOM 2412 N N . GLY A 1 308 ? 21.220 28.434 -15.140 1.00 94.88 308 GLY A N 1
ATOM 2413 C CA . GLY A 1 308 ? 21.187 29.739 -14.482 1.00 94.88 308 GLY A CA 1
ATOM 2414 C C . GLY A 1 308 ? 21.547 29.679 -12.998 1.00 94.88 308 GLY A C 1
ATOM 2415 O O . GLY A 1 308 ? 21.184 28.759 -12.270 1.00 94.88 308 GLY A O 1
ATOM 2416 N N . GLN A 1 309 ? 22.295 30.689 -12.552 1.00 94.56 309 GLN A N 1
ATOM 2417 C CA . GLN A 1 309 ? 22.775 30.796 -11.167 1.00 94.56 309 GLN A CA 1
ATOM 2418 C C . GLN A 1 309 ? 21.834 31.601 -10.266 1.00 94.56 309 GLN A C 1
ATOM 2420 O O . GLN A 1 309 ? 21.969 31.565 -9.048 1.00 94.56 309 GLN A O 1
ATOM 2425 N N . THR A 1 310 ? 20.889 32.340 -10.850 1.00 97.62 310 THR A N 1
ATOM 2426 C CA . THR A 1 310 ? 19.951 33.188 -10.112 1.00 97.62 310 THR A CA 1
ATOM 2427 C C . THR A 1 310 ? 18.533 32.642 -10.224 1.00 97.62 310 THR A C 1
ATOM 2429 O O . THR A 1 310 ? 18.173 32.020 -11.227 1.00 97.62 310 THR A O 1
ATOM 2432 N N . ARG A 1 311 ? 17.703 32.923 -9.212 1.00 97.38 311 ARG A N 1
ATOM 2433 C CA . ARG A 1 311 ? 16.276 32.565 -9.200 1.00 97.38 311 ARG A CA 1
ATOM 2434 C C . ARG A 1 311 ? 15.563 33.041 -10.470 1.00 97.38 311 ARG A C 1
ATOM 2436 O O . ARG A 1 311 ? 14.869 32.258 -11.106 1.00 97.38 311 ARG A O 1
ATOM 2443 N N . ALA A 1 312 ? 15.801 34.289 -10.876 1.00 97.56 312 ALA A N 1
ATOM 2444 C CA . ALA A 1 312 ? 15.237 34.864 -12.094 1.00 97.56 312 ALA A CA 1
ATOM 2445 C C . ALA A 1 312 ? 15.600 34.037 -13.343 1.00 97.56 312 ALA A C 1
ATOM 2447 O O . ALA A 1 312 ? 14.715 33.631 -14.091 1.00 97.56 312 ALA A O 1
ATOM 2448 N N . LEU A 1 313 ? 16.879 33.696 -13.540 1.00 96.75 313 LEU A N 1
ATOM 2449 C CA . LEU A 1 313 ? 17.286 32.867 -14.683 1.00 96.75 313 LEU A CA 1
ATOM 2450 C C . LEU A 1 313 ? 16.618 31.485 -14.652 1.00 96.75 313 LEU A C 1
ATOM 2452 O O . LEU A 1 313 ? 16.145 31.014 -15.683 1.00 96.75 313 LEU A O 1
ATOM 2456 N N . LYS A 1 314 ? 16.479 30.875 -13.470 1.00 97.50 314 LYS A N 1
ATOM 2457 C CA . LYS A 1 314 ? 15.778 29.591 -13.329 1.00 97.50 314 LYS A CA 1
ATOM 2458 C C . LYS A 1 314 ? 14.285 29.676 -13.649 1.00 97.50 314 LYS A C 1
ATOM 2460 O O . LYS A 1 314 ? 13.760 28.762 -14.277 1.00 97.50 314 LYS A O 1
ATOM 2465 N N . ILE A 1 315 ? 13.603 30.764 -13.281 1.00 98.25 315 ILE A N 1
ATOM 2466 C CA . ILE A 1 315 ? 12.198 31.003 -13.668 1.00 98.25 315 ILE A CA 1
ATOM 2467 C C . ILE A 1 315 ? 12.079 31.099 -15.190 1.00 98.25 315 ILE A C 1
ATOM 2469 O O . ILE A 1 315 ? 11.184 30.494 -15.783 1.00 98.25 315 ILE A O 1
ATOM 2473 N N . GLN A 1 316 ? 12.994 31.826 -15.833 1.00 97.69 316 GLN A N 1
ATOM 2474 C CA . GLN A 1 316 ? 13.010 31.964 -17.286 1.00 97.69 316 GLN A CA 1
ATOM 2475 C C . GLN A 1 316 ? 13.195 30.603 -17.976 1.00 97.69 316 GLN A C 1
ATOM 2477 O O . GLN A 1 316 ? 12.437 30.269 -18.889 1.00 97.69 316 GLN A O 1
ATOM 2482 N N . GLU A 1 317 ? 14.147 29.795 -17.511 1.00 98.06 317 GLU A N 1
ATOM 2483 C CA . GLU A 1 317 ? 14.395 28.455 -18.051 1.00 98.06 317 GLU A CA 1
ATOM 2484 C C . GLU A 1 317 ? 13.229 27.495 -17.805 1.00 98.06 317 GLU A C 1
ATOM 2486 O O . GLU A 1 317 ? 12.848 26.747 -18.709 1.00 98.06 317 GLU A O 1
ATOM 2491 N N . LEU A 1 318 ? 12.593 27.558 -16.631 1.00 97.94 318 LEU A N 1
ATOM 2492 C CA . LEU A 1 318 ? 11.387 26.789 -16.327 1.00 97.94 318 LEU A CA 1
ATOM 2493 C C . LEU A 1 318 ? 10.251 27.131 -17.303 1.00 97.94 318 LEU A C 1
ATOM 2495 O O . LEU A 1 318 ? 9.660 26.232 -17.905 1.00 97.94 318 LEU A O 1
ATOM 2499 N N . LEU A 1 319 ? 9.974 28.420 -17.517 1.00 97.81 319 LEU A N 1
ATOM 2500 C CA . LEU A 1 319 ? 8.937 28.872 -18.448 1.00 97.81 319 LEU A CA 1
ATOM 2501 C C . LEU A 1 319 ? 9.220 28.414 -19.882 1.00 97.81 319 LEU A C 1
ATOM 2503 O O . LEU A 1 319 ? 8.325 27.896 -20.554 1.00 97.81 319 LEU A O 1
ATOM 2507 N N . GLN A 1 320 ? 10.465 28.528 -20.347 1.00 97.00 320 GLN A N 1
ATOM 2508 C CA . GLN A 1 320 ? 10.856 28.043 -21.673 1.00 97.00 320 GLN A CA 1
ATOM 2509 C C . GLN A 1 320 ? 10.766 26.516 -21.790 1.00 97.00 320 GLN A C 1
ATOM 2511 O O . GLN A 1 320 ? 10.348 25.985 -22.824 1.00 97.00 320 GLN A O 1
ATOM 2516 N N . TYR A 1 321 ? 11.164 25.783 -20.749 1.00 97.00 321 TYR A N 1
ATOM 2517 C CA . TYR A 1 321 ? 11.070 24.327 -20.690 1.00 97.00 321 TYR A CA 1
ATOM 2518 C C . TYR A 1 321 ? 9.618 23.845 -20.808 1.00 97.00 321 TYR A C 1
ATOM 2520 O O . TYR A 1 321 ? 9.342 22.913 -21.573 1.00 97.00 321 TYR A O 1
ATOM 2528 N N . LEU A 1 322 ? 8.699 24.490 -20.086 1.00 96.56 322 LEU A N 1
ATOM 2529 C CA . LEU A 1 322 ? 7.278 24.145 -20.066 1.00 96.56 322 LEU A CA 1
ATOM 2530 C C . LEU A 1 322 ? 6.551 24.596 -21.333 1.00 96.56 322 LEU A C 1
ATOM 2532 O O . LEU A 1 322 ? 5.712 23.849 -21.835 1.00 96.56 322 LEU A O 1
ATOM 2536 N N . ASN A 1 323 ? 6.899 25.761 -21.893 1.00 96.69 323 ASN A N 1
ATOM 2537 C CA . ASN A 1 323 ? 6.305 26.238 -23.145 1.00 96.69 323 ASN A CA 1
ATOM 2538 C C . ASN A 1 323 ? 6.608 25.298 -24.314 1.00 96.69 323 ASN A C 1
ATOM 2540 O O . ASN A 1 323 ? 5.704 24.926 -25.055 1.00 96.69 323 ASN A O 1
ATOM 2544 N N . ARG A 1 324 ? 7.853 24.809 -24.414 1.00 96.31 324 ARG A N 1
ATOM 2545 C CA . ARG A 1 324 ? 8.249 23.798 -25.415 1.00 96.31 324 ARG A CA 1
ATOM 2546 C C . ARG A 1 324 ? 7.479 22.478 -25.301 1.00 96.31 324 ARG A C 1
ATOM 2548 O O . ARG A 1 324 ? 7.467 21.704 -26.248 1.00 96.31 324 ARG A O 1
ATOM 2555 N N . ARG A 1 325 ? 6.880 22.201 -24.140 1.00 95.75 325 ARG A N 1
ATOM 2556 C CA . ARG A 1 325 ? 6.109 20.982 -23.856 1.00 95.75 325 ARG A CA 1
ATOM 2557 C C . ARG A 1 325 ? 4.607 21.229 -23.766 1.00 95.75 325 ARG A C 1
ATOM 2559 O O . ARG A 1 325 ? 3.884 20.304 -23.422 1.00 95.75 325 ARG A O 1
ATOM 2566 N N . HIS A 1 326 ? 4.145 22.449 -24.046 1.00 94.94 326 HIS A N 1
ATOM 2567 C CA . HIS A 1 326 ? 2.741 22.845 -23.915 1.00 94.94 326 HIS A CA 1
ATOM 2568 C C . HIS A 1 326 ? 2.165 22.650 -22.494 1.00 94.94 326 HIS A C 1
ATOM 2570 O O . HIS A 1 326 ? 0.974 22.404 -22.326 1.00 94.94 326 HIS A O 1
ATOM 2576 N N . ARG A 1 327 ? 3.011 22.775 -21.457 1.00 96.38 327 ARG A N 1
ATOM 2577 C CA . ARG A 1 327 ? 2.666 22.570 -20.030 1.00 96.38 327 ARG A CA 1
ATOM 2578 C C . ARG A 1 327 ? 2.552 23.876 -19.227 1.00 96.38 327 ARG A C 1
ATOM 2580 O O . ARG A 1 327 ? 2.638 23.868 -18.004 1.00 96.38 327 ARG A O 1
ATOM 2587 N N . VAL A 1 328 ? 2.392 25.023 -19.893 1.00 96.00 328 VAL A N 1
ATOM 2588 C CA . VAL A 1 328 ? 2.314 26.331 -19.207 1.00 96.00 328 VAL A CA 1
ATOM 2589 C C . VAL A 1 328 ? 1.025 26.459 -18.390 1.00 96.00 328 VAL A C 1
ATOM 2591 O O . VAL A 1 328 ? 1.080 26.922 -17.256 1.00 96.00 328 VAL A O 1
ATOM 2594 N N . ALA A 1 329 ? -0.107 25.978 -18.914 1.00 93.69 329 ALA A N 1
ATOM 2595 C CA . ALA A 1 329 ? -1.379 25.978 -18.188 1.00 93.69 329 ALA A CA 1
ATOM 2596 C C . ALA A 1 329 ? -1.298 25.158 -16.884 1.00 93.69 329 ALA A C 1
ATOM 2598 O O . ALA A 1 329 ? -1.688 25.640 -15.824 1.00 93.69 329 ALA A O 1
ATOM 2599 N N . GLU A 1 330 ? -0.692 23.965 -16.941 1.00 92.94 330 GLU A N 1
ATOM 2600 C CA . GLU A 1 330 ? -0.449 23.110 -15.769 1.00 92.94 330 GLU A CA 1
ATOM 2601 C C . GLU A 1 330 ? 0.393 23.825 -14.701 1.00 92.94 330 GLU A C 1
ATOM 2603 O O . GLU A 1 330 ? 0.099 23.731 -13.509 1.00 92.94 330 GLU A O 1
ATOM 2608 N N . MET A 1 331 ? 1.414 24.578 -15.118 1.00 96.69 331 MET A N 1
ATOM 2609 C CA . MET A 1 331 ? 2.243 25.367 -14.206 1.00 96.69 331 MET A CA 1
ATOM 2610 C C . MET A 1 331 ? 1.475 26.497 -13.542 1.00 96.69 331 MET A C 1
ATOM 2612 O O . MET A 1 331 ? 1.635 26.668 -12.340 1.00 96.69 331 MET A O 1
ATOM 2616 N N . MET A 1 332 ? 0.600 27.201 -14.261 1.00 95.00 332 MET A N 1
ATOM 2617 C CA . MET A 1 332 ? -0.238 28.235 -13.647 1.00 95.00 332 MET A CA 1
ATOM 2618 C C . MET A 1 332 ? -1.160 27.646 -12.575 1.00 95.00 332 MET A C 1
ATOM 2620 O O . MET A 1 332 ? -1.219 28.174 -11.468 1.00 95.00 332 MET A O 1
ATOM 2624 N N . THR A 1 333 ? -1.819 26.517 -12.861 1.00 91.50 333 THR A N 1
ATOM 2625 C CA . THR A 1 333 ? -2.664 25.821 -11.876 1.00 91.50 333 THR A CA 1
ATOM 2626 C C . THR A 1 333 ? -1.853 25.350 -10.669 1.00 91.50 333 THR A C 1
ATOM 2628 O O . THR A 1 333 ? -2.268 25.541 -9.531 1.00 91.50 333 THR A O 1
ATOM 2631 N N . THR A 1 334 ? -0.675 24.771 -10.907 1.00 89.19 334 THR A N 1
ATOM 2632 C CA . THR A 1 334 ? 0.208 24.268 -9.843 1.00 89.19 334 THR A CA 1
ATOM 2633 C C . THR A 1 334 ? 0.768 25.403 -8.989 1.00 89.19 334 THR A C 1
ATOM 2635 O O . THR A 1 334 ? 0.874 25.268 -7.776 1.00 89.19 334 THR A O 1
ATOM 2638 N N . ALA A 1 335 ? 1.100 26.537 -9.602 1.00 94.94 335 ALA A N 1
ATOM 2639 C CA . ALA A 1 335 ? 1.645 27.692 -8.909 1.00 94.94 335 ALA A CA 1
ATOM 2640 C C . ALA A 1 335 ? 0.624 28.318 -7.949 1.00 94.94 335 ALA A C 1
ATOM 2642 O O . ALA A 1 335 ? 1.022 28.689 -6.851 1.00 94.94 335 ALA A O 1
ATOM 2643 N N . VAL A 1 336 ? -0.673 28.345 -8.292 1.00 93.06 336 VAL A N 1
ATOM 2644 C CA . VAL A 1 336 ? -1.728 28.768 -7.346 1.00 93.06 336 VAL A CA 1
ATOM 2645 C C . VAL A 1 336 ? -1.742 27.866 -6.112 1.00 93.06 336 VAL A C 1
ATOM 2647 O O . VAL A 1 336 ? -1.756 28.374 -5.006 1.00 93.06 336 VAL A O 1
ATOM 2650 N N . VAL A 1 337 ? -1.607 26.544 -6.276 1.00 85.69 337 VAL A N 1
ATOM 2651 C CA . VAL A 1 337 ? -1.529 25.609 -5.132 1.00 85.69 337 VAL A CA 1
ATOM 2652 C C . VAL A 1 337 ? -0.301 25.865 -4.247 1.00 85.69 337 VAL A C 1
ATOM 2654 O O . VAL A 1 337 ? -0.339 25.607 -3.047 1.00 85.69 337 VAL A O 1
ATOM 2657 N N . VAL A 1 338 ? 0.807 26.339 -4.826 1.00 87.31 338 VAL A N 1
ATOM 2658 C CA . VAL A 1 338 ? 2.015 26.699 -4.064 1.00 87.31 338 VAL A CA 1
ATOM 2659 C C . VAL A 1 338 ? 1.836 28.037 -3.347 1.00 87.31 338 VAL A C 1
ATOM 2661 O O . VAL A 1 338 ? 2.312 28.191 -2.225 1.00 87.31 338 VAL A O 1
ATOM 2664 N N . ASN A 1 339 ? 1.166 28.997 -3.982 1.00 93.12 339 ASN A N 1
ATOM 2665 C CA . ASN A 1 339 ? 0.908 30.314 -3.427 1.00 93.12 339 ASN A CA 1
ATOM 2666 C C . ASN A 1 339 ? -0.454 30.844 -3.916 1.00 93.12 339 ASN A C 1
ATOM 2668 O O . ASN A 1 339 ? -0.571 31.394 -5.015 1.00 93.12 339 ASN A O 1
ATOM 2672 N N . ASP A 1 340 ? -1.469 30.733 -3.053 1.00 91.31 340 ASP A N 1
ATOM 2673 C CA . ASP A 1 340 ? -2.850 31.155 -3.336 1.00 91.31 340 ASP A CA 1
ATOM 2674 C C . ASP A 1 340 ? -2.987 32.674 -3.565 1.00 91.31 340 ASP A C 1
ATOM 2676 O O . ASP A 1 340 ? -4.018 33.139 -4.052 1.00 91.31 340 ASP A O 1
ATOM 2680 N N . SER A 1 341 ? -1.961 33.468 -3.228 1.00 91.69 341 SER A N 1
ATOM 2681 C CA . SER A 1 341 ? -1.954 34.924 -3.428 1.00 91.69 341 SER A CA 1
ATOM 2682 C C . SER A 1 341 ? -1.483 35.367 -4.819 1.00 91.69 341 SER A C 1
ATOM 2684 O O . SER A 1 341 ? -1.442 36.570 -5.083 1.00 91.69 341 SER A O 1
ATOM 2686 N N . LEU A 1 342 ? -1.150 34.424 -5.712 1.00 90.81 342 LEU A N 1
ATOM 2687 C CA . LEU A 1 342 ? -0.687 34.734 -7.064 1.00 90.81 342 LEU A CA 1
ATOM 2688 C C . LEU A 1 342 ? -1.746 35.471 -7.889 1.00 90.81 342 LEU A C 1
ATOM 2690 O O . LEU A 1 342 ? -2.743 34.896 -8.328 1.00 90.81 342 LEU A O 1
ATOM 2694 N N . ASP A 1 343 ? -1.471 36.742 -8.168 1.00 91.25 343 ASP A N 1
ATOM 2695 C CA . ASP A 1 343 ? -2.288 37.562 -9.063 1.00 91.25 343 ASP A CA 1
ATOM 2696 C C . ASP A 1 343 ? -1.763 37.476 -10.500 1.00 91.25 343 ASP A C 1
ATOM 2698 O O . ASP A 1 343 ? -0.759 38.100 -10.869 1.00 91.25 343 ASP A O 1
ATOM 2702 N N . TRP A 1 344 ? -2.432 36.664 -11.315 1.00 89.12 344 TRP A N 1
ATOM 2703 C CA . TRP A 1 344 ? -2.118 36.524 -12.731 1.00 89.12 344 TRP A CA 1
ATOM 2704 C C . TRP A 1 344 ? -2.751 37.670 -13.539 1.00 89.12 344 TRP A C 1
ATOM 2706 O O . TRP A 1 344 ? -3.956 37.919 -13.425 1.00 89.12 344 TRP A O 1
ATOM 2716 N N . PRO A 1 345 ? -1.991 38.344 -14.420 1.00 84.44 345 PRO A N 1
ATOM 2717 C CA . PRO A 1 345 ? -2.548 39.356 -15.308 1.00 84.44 345 PRO A CA 1
ATOM 2718 C C . PRO A 1 345 ? -3.605 38.727 -16.217 1.00 84.44 345 PRO A C 1
ATOM 2720 O O . PRO A 1 345 ? -3.484 37.567 -16.592 1.00 84.44 345 PRO A O 1
ATOM 2723 N N . ALA A 1 346 ? -4.635 39.487 -16.593 1.00 81.12 346 ALA A N 1
ATOM 2724 C CA . ALA A 1 346 ? -5.609 39.024 -17.581 1.00 81.12 346 ALA A CA 1
ATOM 2725 C C . ALA A 1 346 ? -4.877 38.719 -18.904 1.00 81.12 346 ALA A C 1
ATOM 2727 O O . ALA A 1 346 ? -4.305 39.636 -19.501 1.00 81.12 346 ALA A O 1
ATOM 2728 N N . MET A 1 347 ? -4.846 37.438 -19.290 1.00 72.62 347 MET A N 1
ATOM 2729 C CA . MET A 1 347 ? -4.123 36.913 -20.459 1.00 72.62 347 MET A CA 1
ATOM 2730 C C . MET A 1 347 ? -5.041 36.683 -21.645 1.00 72.62 347 MET A C 1
ATOM 2732 O O . MET A 1 347 ? -6.175 36.200 -21.416 1.00 72.62 347 MET A O 1
#